Protein AF-A0A1Y3NM97-F1 (afdb_monomer)

Solvent-accessible surface area (backbone atoms only — not comparable to full-atom values): 14270 Å² total; per-residue (Å²): 134,86,90,83,88,82,89,87,89,85,86,89,89,84,78,80,69,63,64,59,53,50,54,53,50,54,50,50,53,52,50,48,55,52,48,52,56,52,49,51,51,47,51,55,51,49,50,51,51,54,50,54,50,52,49,52,47,52,54,47,50,53,52,49,52,50,51,51,53,52,54,67,39,67,72,71,81,43,71,70,52,42,52,50,35,54,50,66,70,28,69,65,51,50,52,50,53,46,51,53,49,51,54,49,44,51,52,52,54,48,53,67,39,64,78,52,28,76,76,43,46,68,63,56,50,52,52,53,51,51,52,51,53,53,51,48,52,53,49,50,52,47,40,68,46,45,47,79,61,36,69,73,37,67,63,52,44,52,51,51,50,54,48,50,53,49,50,52,58,66,52,49,59,60,60,53,62,77,71,58,68,79,85,71,48,56,68,52,50,56,53,49,56,54,50,47,55,58,56,57,56,54,60,56,58,53,54,38,72,72,35,67,69,46,43,49,53,52,52,53,53,60,66,46,45,65,62,52,49,52,52,54,50,52,53,53,49,52,53,53,53,50,51,53,51,52,54,64,73,74,108

Radius of gyration: 34.03 Å; Cα contacts (8 Å, |Δi|>4): 94; chains: 1; bounding box: 46×128×91 Å

Secondary structure (DSSP, 8-state):
-------------SSSSHHHHHHHHHHHHHHHHHHHHHHHHHHHHHHHHHHHHHHHHHHHHHHHHHHHHHHHHHSSS-HHHHHHHHHHT-HHHHHHHHHHHHHHHHHHHHHHSHHHHHHHHHHHHHHHHHHHHHHHHHHHHHHHHHGGGGGG-HHHHHHHHHHHHHHHHHHHHHHHHTT--TTTHHHHHHHHHHHHHHHHHGGGGHHHHH-HHHHHHHHHHHHHHHHHHHHHHHHHHHHHHHHHHHHHHH-

Foldseek 3Di:
DDDDDDDDDDDDDDPDPPVVVVVVVVVVVVVVVVVVVVVVVVVVVVVLVVLLVVLVVVVVVLVVLLVVLLVVVVVPPDPVLNVLSCCLPDLVNLVVLLVLLVVLVVLLVLCVPPVSCVVCVPVSVVSLVVSLVVLVVSLVSLCSNCPPVLVVDPLSVLSVVLSVLLVCLVCVLVVLVVPDDPDPSVVVSVVSVVVSSVSSVVSNVNSCSSDSVSVSVVSVVVVCVVVVVVVVVVVVVVVVVVVVVVVVVVD

Nearest PDB structures (foldseek):
  6mwb-assembly1_B  TM=8.587E-01  e=6.117E-07  Aliarcobacter butzleri RM4018
  6p6x-assembly1_A  TM=8.847E-01  e=1.698E-06  Aliarcobacter butzleri RM4018
  6mwd-assembly1_B  TM=8.758E-01  e=1.614E-06  Aliarcobacter butzleri RM4018
  5vb2-assembly1_D  TM=8.424E-01  e=1.614E-06  Aliarcobacter butzleri
  6mwg-assembly1_B  TM=7.841E-01  e=1.698E-06  Aliarcobacter butzleri RM4018

pLDDT: mean 77.91, std 13.35, range [34.59, 95.81]

Sequence (251 aa):
MTSTHSPSIYSSSASSNYSDVISSADLSTAAHSRADSMSETRSYVSSFASMASSINSGNSATDLIAAKVANELDDGKSFFRQQIFRIVTSRVFNNIMLGIILINTVTMALQAVKSFNSKYCWYLAIIDQIFLVIYIWECLLKLYAWRLYYFKSGWNVFDFFIVLISIITWFLPEILTASANFDAKFLRVLRVMRAFRAIRSIRVLRAINFLRSLQVVVSVLIRSIPAMANILLSENMMKNILDLYLRHCLD

Structure (mmCIF, N/CA/C/O backbone):
data_AF-A0A1Y3NM97-F1
#
_entry.id   AF-A0A1Y3NM97-F1
#
loop_
_atom_site.group_PDB
_atom_site.id
_atom_site.type_symbol
_atom_site.label_atom_id
_atom_site.label_alt_id
_atom_site.label_comp_id
_atom_site.label_asym_id
_atom_site.label_entity_id
_atom_site.label_seq_id
_atom_site.pdbx_PDB_ins_code
_atom_site.Cartn_x
_atom_site.Cartn_y
_atom_site.Cartn_z
_atom_site.occupancy
_atom_site.B_iso_or_equiv
_atom_site.auth_seq_id
_atom_site.auth_comp_id
_atom_site.auth_asym_id
_atom_site.auth_atom_id
_atom_site.pdbx_PDB_model_num
ATOM 1 N N . MET A 1 1 ? -6.864 92.592 -58.395 1.00 40.06 1 MET A N 1
ATOM 2 C CA . MET A 1 1 ? -8.154 92.031 -57.940 1.00 40.06 1 MET A CA 1
ATOM 3 C C . MET A 1 1 ? -8.558 90.931 -58.913 1.00 40.06 1 MET A C 1
ATOM 5 O O . MET A 1 1 ? -8.403 91.153 -60.104 1.00 40.06 1 MET A O 1
ATOM 9 N N . THR A 1 2 ? -9.005 89.786 -58.368 1.00 37.56 2 THR A N 1
ATOM 10 C CA . THR A 1 2 ? -9.833 88.712 -58.985 1.00 37.56 2 THR A CA 1
ATOM 11 C C . THR A 1 2 ? -9.250 87.976 -60.207 1.00 37.56 2 THR A C 1
ATOM 13 O O . THR A 1 2 ? -9.210 88.514 -61.302 1.00 37.56 2 THR A O 1
ATOM 16 N N . SER A 1 3 ? -8.608 86.815 -60.019 1.00 39.09 3 SER A N 1
ATOM 17 C CA . SER A 1 3 ? -9.181 85.446 -59.961 1.00 39.09 3 SER A CA 1
ATOM 18 C C . SER A 1 3 ? -9.567 84.869 -61.331 1.00 39.09 3 SER A C 1
ATOM 20 O O . SER A 1 3 ? -10.616 85.204 -61.875 1.00 39.09 3 SER A O 1
ATOM 22 N N . THR A 1 4 ? -8.771 83.920 -61.829 1.00 38.78 4 THR A N 1
ATOM 23 C CA . THR A 1 4 ? -9.180 82.967 -62.868 1.00 38.78 4 THR A CA 1
ATOM 24 C C . THR A 1 4 ? -8.831 81.540 -62.446 1.00 38.78 4 THR A C 1
ATOM 26 O O . THR A 1 4 ? -7.802 81.267 -61.832 1.00 38.78 4 THR A O 1
ATOM 29 N N . HIS A 1 5 ? -9.790 80.664 -62.723 1.00 35.09 5 HIS A N 1
ATOM 30 C CA . HIS A 1 5 ? -9.914 79.264 -62.344 1.00 35.09 5 HIS A CA 1
ATOM 31 C C . HIS A 1 5 ? -8.797 78.339 -62.858 1.00 35.09 5 HIS A C 1
ATOM 33 O O . HIS A 1 5 ? -8.333 78.455 -63.988 1.00 35.09 5 HIS A O 1
ATOM 39 N N . SER A 1 6 ? -8.527 77.285 -62.085 1.00 34.59 6 SER A N 1
ATOM 40 C CA . SER A 1 6 ? -8.300 75.926 -62.598 1.00 34.59 6 SER A CA 1
ATOM 41 C C . SER A 1 6 ? -9.037 74.937 -61.678 1.00 34.59 6 SER A C 1
ATOM 43 O O . SER A 1 6 ? -8.956 75.106 -60.461 1.00 34.59 6 SER A O 1
ATOM 45 N N . PRO A 1 7 ? -9.805 73.960 -62.199 1.00 43.12 7 PRO A N 1
ATOM 46 C CA . PRO A 1 7 ? -10.541 73.004 -61.380 1.00 43.12 7 PRO A CA 1
ATOM 47 C C . PRO A 1 7 ? -9.739 71.709 -61.188 1.00 43.12 7 PRO A C 1
ATOM 49 O O . PRO A 1 7 ? -9.248 71.124 -62.150 1.00 43.12 7 PRO A O 1
ATOM 52 N N . SER A 1 8 ? -9.679 71.205 -59.959 1.00 40.19 8 SER A N 1
ATOM 53 C CA . SER A 1 8 ? -9.339 69.806 -59.691 1.00 40.19 8 SER A CA 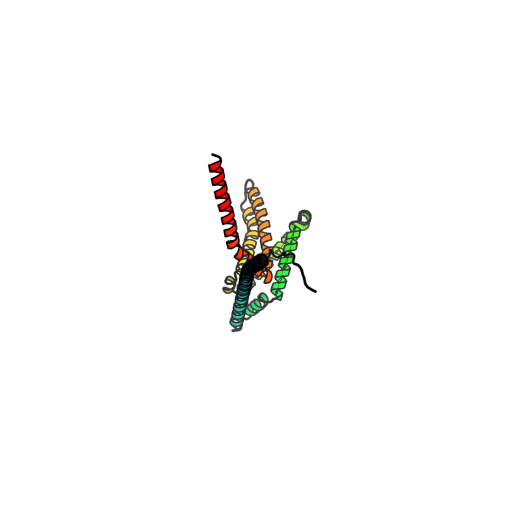1
ATOM 54 C C . SER A 1 8 ? -10.070 69.313 -58.444 1.00 40.19 8 SER A C 1
ATOM 56 O O . SER A 1 8 ? -9.536 69.338 -57.342 1.00 40.19 8 SER A O 1
ATOM 58 N N . ILE A 1 9 ? -11.311 68.844 -58.608 1.00 38.66 9 ILE A N 1
ATOM 59 C CA . ILE A 1 9 ? -11.944 67.966 -57.612 1.00 38.66 9 ILE A CA 1
ATOM 60 C C . ILE A 1 9 ? -12.689 66.831 -58.323 1.00 38.66 9 ILE A C 1
ATOM 62 O O . ILE A 1 9 ? -13.840 66.963 -58.717 1.00 38.66 9 ILE A O 1
ATOM 66 N N . TYR A 1 10 ? -11.987 65.712 -58.455 1.00 41.56 10 TYR A N 1
ATOM 67 C CA . TYR A 1 10 ? -12.436 64.321 -58.317 1.00 41.56 10 TYR A CA 1
ATOM 68 C C . TYR A 1 10 ? -11.162 63.635 -57.785 1.00 41.56 10 TYR A C 1
ATOM 70 O O . TYR A 1 10 ? -10.090 63.877 -58.323 1.00 41.56 10 TYR A O 1
ATOM 78 N N . SER A 1 11 ? -11.102 62.877 -56.698 1.00 46.47 11 SER A N 1
ATOM 79 C CA . SER A 1 11 ? -12.046 61.955 -56.075 1.00 46.47 11 SER A CA 1
ATOM 80 C C . SER A 1 11 ? -11.415 61.456 -54.766 1.00 46.47 11 SER A C 1
ATOM 82 O O . SER A 1 11 ? -10.212 61.198 -54.767 1.00 46.47 11 SER A O 1
ATOM 84 N N . SER A 1 12 ? -12.193 61.230 -53.704 1.00 42.34 12 SER A N 1
ATOM 85 C CA . SER A 1 12 ? -12.060 60.056 -52.810 1.00 42.34 12 SER A CA 1
ATOM 86 C C . SER A 1 12 ? -12.830 60.266 -51.512 1.00 42.34 12 SER A C 1
ATOM 88 O O . SER A 1 12 ? -12.341 60.871 -50.564 1.00 42.34 12 SER A O 1
ATOM 90 N N . SER A 1 13 ? -14.019 59.685 -51.444 1.00 47.78 13 SER A N 1
ATOM 91 C CA . SER A 1 13 ? -14.718 59.420 -50.189 1.00 47.78 13 SER A CA 1
ATOM 92 C C . SER A 1 13 ? -15.365 58.043 -50.302 1.00 47.78 13 SER A C 1
ATOM 94 O O . SER A 1 13 ? -16.550 57.938 -50.602 1.00 47.78 13 SER A O 1
ATOM 96 N N . ALA A 1 14 ? -14.566 56.981 -50.161 1.00 50.00 14 ALA A N 1
ATOM 97 C CA . ALA A 1 14 ? -15.093 55.613 -50.066 1.00 50.00 14 ALA A CA 1
ATOM 98 C C . ALA A 1 14 ? -14.163 54.593 -49.371 1.00 50.00 14 ALA A C 1
ATOM 100 O O . ALA A 1 14 ? -14.530 53.427 -49.280 1.00 50.00 14 ALA A O 1
ATOM 101 N N . SER A 1 15 ? -12.983 54.979 -48.866 1.00 46.22 15 SER A N 1
ATOM 102 C CA . SER A 1 15 ? -11.943 53.990 -48.512 1.00 46.22 15 SER A CA 1
ATOM 103 C C . SER A 1 15 ? -11.678 53.785 -47.015 1.00 46.22 15 SER A C 1
ATOM 105 O O . SER A 1 15 ? -10.907 52.892 -46.685 1.00 46.22 15 SER A O 1
ATOM 107 N N . SER A 1 16 ? -12.266 54.565 -46.095 1.00 49.19 16 SER A N 1
ATOM 108 C CA . SER A 1 16 ? -11.861 54.523 -44.671 1.00 49.19 16 SER A CA 1
ATOM 109 C C . SER A 1 16 ? -12.735 53.670 -43.744 1.00 49.19 16 SER A C 1
ATOM 111 O O . SER A 1 16 ? -12.385 53.524 -42.585 1.00 49.19 16 SER A O 1
ATOM 113 N N . ASN A 1 17 ? -13.859 53.110 -44.204 1.00 51.78 17 ASN A N 1
ATOM 114 C CA . ASN A 1 17 ? -14.783 52.371 -43.322 1.00 51.78 17 ASN A CA 1
ATOM 115 C C . ASN A 1 17 ? -14.652 50.841 -43.398 1.00 51.78 17 ASN A C 1
ATOM 117 O O . ASN A 1 17 ? -15.234 50.145 -42.576 1.00 51.78 17 ASN A O 1
ATOM 121 N N . TYR A 1 18 ? -13.919 50.291 -44.368 1.00 47.06 18 TYR A N 1
ATOM 122 C CA . TYR A 1 18 ? -13.894 48.838 -44.592 1.00 47.06 18 TYR A CA 1
ATOM 123 C C . TYR A 1 18 ? -12.772 48.125 -43.817 1.00 47.06 18 TYR A C 1
ATOM 125 O O . TYR A 1 18 ? -12.969 47.023 -43.314 1.00 47.06 18 TYR A O 1
ATOM 133 N N . SER A 1 19 ? -11.611 48.767 -43.651 1.00 53.06 19 SER A N 1
ATOM 134 C CA . SER A 1 19 ? -10.465 48.213 -42.912 1.00 53.06 19 SER A CA 1
ATOM 135 C C . SER A 1 19 ? -10.697 48.133 -41.398 1.00 53.06 19 SER A C 1
ATOM 137 O O . SER A 1 19 ? -10.268 47.171 -40.762 1.00 53.06 19 SER A O 1
ATOM 139 N N . ASP A 1 20 ? -11.423 49.095 -40.825 1.00 55.53 20 ASP A N 1
ATOM 140 C CA . ASP A 1 20 ? -11.677 49.155 -39.377 1.00 55.53 20 ASP A CA 1
ATOM 141 C C . ASP A 1 20 ? -12.773 48.168 -38.933 1.00 55.53 20 ASP A C 1
ATOM 143 O O . ASP A 1 20 ? -12.731 47.623 -37.825 1.00 55.53 20 ASP A O 1
ATOM 147 N N . VAL A 1 21 ? -13.727 47.863 -39.820 1.00 55.41 21 VAL A N 1
ATOM 148 C CA . VAL A 1 21 ? -14.779 46.861 -39.579 1.00 55.41 21 VAL A CA 1
ATOM 149 C C . VAL A 1 21 ? -14.214 45.436 -39.622 1.00 55.41 21 VAL A C 1
ATOM 151 O O . VAL A 1 21 ? -14.602 44.605 -38.806 1.00 55.41 21 VAL A O 1
ATOM 154 N N . ILE A 1 22 ? -13.250 45.154 -40.505 1.00 53.69 22 ILE A N 1
ATOM 155 C CA . ILE A 1 22 ? -12.586 43.840 -40.570 1.00 53.69 22 ILE A CA 1
ATOM 156 C C . ILE A 1 22 ? -11.690 43.620 -39.341 1.00 53.69 22 ILE A C 1
ATOM 158 O O . ILE A 1 22 ? -11.784 42.583 -38.695 1.00 53.69 22 ILE A O 1
ATOM 162 N N . SER A 1 23 ? -10.908 44.628 -38.939 1.00 59.53 23 SER A N 1
ATOM 163 C CA . SER A 1 23 ? -10.039 44.549 -37.752 1.00 59.53 23 SER A CA 1
ATOM 164 C C . SER A 1 23 ? -10.824 44.327 -36.449 1.00 59.53 23 SER A C 1
ATOM 166 O O . SER A 1 23 ? -10.422 43.539 -35.593 1.00 59.53 23 SER A O 1
ATOM 168 N N . SER A 1 24 ? -11.984 44.975 -36.301 1.00 58.72 24 SER A N 1
ATOM 169 C CA . SER A 1 24 ? -12.855 44.796 -35.130 1.00 58.72 24 SER A CA 1
ATOM 170 C C . SER A 1 24 ? -13.621 43.467 -35.140 1.00 58.72 24 SER A C 1
ATOM 172 O O . SER A 1 24 ? -13.800 42.874 -34.074 1.00 58.72 24 SER A O 1
ATOM 174 N N . ALA A 1 25 ? -14.019 42.960 -36.312 1.00 61.56 25 ALA A N 1
ATOM 175 C CA . ALA A 1 25 ? -14.621 41.634 -36.454 1.00 61.56 25 ALA A CA 1
ATOM 176 C C . ALA A 1 25 ? -13.613 40.516 -36.139 1.00 61.56 25 ALA A C 1
ATOM 178 O O . ALA A 1 25 ? -13.907 39.659 -35.308 1.00 61.56 25 ALA A O 1
ATOM 179 N N . ASP A 1 26 ? -12.401 40.580 -36.696 1.00 65.75 26 ASP A N 1
ATOM 180 C CA . ASP A 1 26 ? -11.339 39.597 -36.452 1.00 65.75 26 ASP A CA 1
ATOM 181 C C . ASP A 1 26 ? -10.873 39.607 -34.990 1.00 65.75 26 ASP A C 1
ATOM 183 O O . ASP A 1 26 ? -10.661 38.550 -34.390 1.00 65.75 26 ASP A O 1
ATOM 187 N N . LEU A 1 27 ? -10.781 40.789 -34.369 1.00 67.75 27 LEU A N 1
ATOM 188 C CA . LEU A 1 27 ? -10.459 40.918 -32.948 1.00 67.75 27 LEU A CA 1
ATOM 189 C C . LEU A 1 27 ? -11.570 40.346 -32.054 1.00 67.75 27 LEU A C 1
ATOM 191 O O . LEU A 1 27 ? -11.271 39.714 -31.041 1.00 67.75 27 LEU A O 1
ATOM 195 N N . SER A 1 28 ? -12.840 40.526 -32.429 1.00 66.38 28 SER A N 1
ATOM 196 C CA . SER A 1 28 ? -13.991 39.982 -31.698 1.00 66.38 28 SER A CA 1
ATOM 197 C C . SER A 1 28 ? -14.088 38.459 -31.839 1.00 66.38 28 SER A C 1
ATOM 199 O O . SER A 1 28 ? -14.302 37.762 -30.846 1.00 66.38 28 SER A O 1
ATOM 201 N N . THR A 1 29 ? -13.829 37.911 -33.030 1.00 71.50 29 THR A N 1
ATOM 202 C CA . THR A 1 29 ? -13.764 36.462 -33.279 1.00 71.50 29 THR A CA 1
ATOM 203 C C . THR A 1 29 ? -12.569 35.816 -32.572 1.00 71.50 29 THR A C 1
ATOM 205 O O . THR A 1 29 ? -12.721 34.766 -31.944 1.00 71.50 29 THR A O 1
ATOM 208 N N . ALA A 1 30 ? -11.398 36.461 -32.580 1.00 68.38 30 ALA A N 1
ATOM 209 C CA . ALA A 1 30 ? -10.235 36.014 -31.816 1.00 68.38 30 ALA A CA 1
ATOM 210 C C . ALA A 1 30 ? -10.483 36.085 -30.299 1.00 68.38 30 ALA A C 1
ATOM 212 O O . ALA A 1 30 ? -10.076 35.185 -29.561 1.00 68.38 30 ALA A O 1
ATOM 213 N N . ALA A 1 31 ? -11.190 37.115 -29.823 1.00 69.00 31 ALA A N 1
ATOM 214 C CA . ALA A 1 31 ? -11.594 37.232 -28.426 1.00 69.00 31 ALA A CA 1
ATOM 215 C C . ALA A 1 31 ? -12.618 36.158 -28.024 1.00 69.00 31 ALA A C 1
ATOM 217 O O . ALA A 1 31 ? -12.483 35.593 -26.939 1.00 69.00 31 ALA A O 1
ATOM 218 N N . HIS A 1 32 ? -13.583 35.824 -28.891 1.00 71.12 32 HIS A N 1
ATOM 219 C CA . HIS A 1 32 ? -14.548 34.739 -28.666 1.00 71.12 32 HIS A CA 1
ATOM 220 C C . HIS A 1 32 ? -13.861 33.369 -28.621 1.00 71.12 32 HIS A C 1
ATOM 222 O O . HIS A 1 32 ? -14.011 32.644 -27.645 1.00 71.12 32 HIS A O 1
ATOM 228 N N . SER A 1 33 ? -13.001 33.054 -29.594 1.00 72.19 33 SER A N 1
ATOM 229 C CA . SER A 1 33 ? -12.242 31.792 -29.615 1.00 72.19 33 SER A CA 1
ATOM 230 C C . SER A 1 33 ? -11.300 31.649 -28.404 1.00 72.19 33 SER A C 1
ATOM 232 O O . SER A 1 33 ? -11.151 30.573 -27.811 1.00 72.19 33 SER A O 1
ATOM 234 N N . ARG A 1 34 ? -10.698 32.760 -27.956 1.00 72.31 34 ARG A N 1
ATOM 235 C CA . ARG A 1 34 ? -9.900 32.804 -26.724 1.00 72.31 34 ARG A CA 1
ATOM 236 C C . ARG A 1 34 ? -10.762 32.661 -25.465 1.00 72.31 34 ARG A C 1
ATOM 238 O O . ARG A 1 34 ? -10.305 32.071 -24.491 1.00 72.31 34 ARG A O 1
ATOM 245 N N . ALA A 1 35 ? -11.988 33.180 -25.458 1.00 72.12 35 ALA A N 1
ATOM 246 C CA . ALA A 1 35 ? -12.923 33.002 -24.350 1.00 72.12 35 ALA A CA 1
ATOM 247 C C . ALA A 1 35 ? -13.426 31.551 -24.258 1.00 72.12 35 ALA A C 1
ATOM 249 O O . ALA A 1 35 ? -13.448 31.000 -23.156 1.00 72.12 35 ALA A O 1
ATOM 250 N N . ASP A 1 36 ? -13.725 30.915 -25.392 1.00 74.38 36 ASP A N 1
ATOM 251 C CA . ASP A 1 36 ? -14.191 29.526 -25.468 1.00 74.38 36 ASP A CA 1
ATOM 252 C C . ASP A 1 36 ? -13.113 28.544 -24.995 1.00 74.38 36 ASP A C 1
ATOM 254 O O . ASP A 1 36 ? -13.359 27.753 -24.083 1.00 74.38 36 ASP A O 1
ATOM 258 N N . SER A 1 37 ? -11.879 28.667 -25.494 1.00 74.19 37 SER A N 1
ATOM 259 C CA . SER A 1 37 ? -10.740 27.853 -25.026 1.00 74.19 37 SER A CA 1
ATOM 260 C C . SER A 1 37 ? -10.432 28.059 -23.535 1.00 74.19 37 SER A C 1
ATOM 262 O O . SER A 1 37 ? -10.084 27.120 -22.809 1.00 74.19 37 SER A O 1
ATOM 264 N N . MET A 1 38 ? -10.610 29.283 -23.030 1.00 73.75 38 MET A N 1
ATOM 265 C CA . MET A 1 38 ? -10.442 29.590 -21.610 1.00 73.75 38 MET A CA 1
ATOM 266 C C . MET A 1 38 ? -11.610 29.065 -20.757 1.00 73.75 38 MET A C 1
ATOM 268 O O . MET A 1 38 ? -11.405 28.733 -19.587 1.00 73.75 38 MET A O 1
ATOM 272 N N . SER A 1 39 ? -12.811 28.924 -21.329 1.00 78.06 39 SER A N 1
ATOM 273 C CA . SER A 1 39 ? -13.968 28.286 -20.689 1.00 78.06 39 SER A CA 1
ATOM 274 C C . SER A 1 39 ? -13.803 26.764 -20.583 1.00 78.06 39 SER A C 1
ATOM 276 O O . SER A 1 39 ? -14.020 26.205 -19.506 1.00 78.06 39 SER A O 1
ATOM 278 N N . GLU A 1 40 ? -13.294 26.107 -21.632 1.00 77.44 40 GLU A N 1
ATOM 279 C CA . GLU A 1 40 ? -12.933 24.686 -21.606 1.00 77.44 40 GLU A CA 1
ATOM 280 C C . GLU A 1 40 ? -11.832 24.424 -20.582 1.00 77.44 40 GLU A C 1
ATOM 282 O O . GLU A 1 40 ? -11.977 23.562 -19.715 1.00 77.44 40 GLU A O 1
ATOM 287 N N . THR A 1 41 ? -10.764 25.227 -20.603 1.00 75.12 41 THR A N 1
ATOM 288 C CA . THR A 1 41 ? -9.671 25.114 -19.626 1.00 75.12 41 THR A CA 1
ATOM 289 C C . THR A 1 41 ? -10.196 25.257 -18.193 1.00 75.12 41 THR A C 1
ATOM 291 O O . THR A 1 41 ? -9.825 24.481 -17.312 1.00 75.12 41 THR A O 1
ATOM 294 N N . ARG A 1 42 ? -11.122 26.195 -17.943 1.00 79.81 42 ARG A N 1
ATOM 295 C CA . ARG A 1 42 ? -11.786 26.348 -16.637 1.00 79.81 42 ARG A CA 1
ATOM 296 C C . ARG A 1 42 ? -12.645 25.143 -16.261 1.00 79.81 42 ARG A C 1
ATOM 298 O O . ARG A 1 42 ? -12.643 24.775 -15.089 1.00 79.81 42 ARG A O 1
ATOM 305 N N . SER A 1 43 ? -13.334 24.526 -17.217 1.00 79.31 43 SER A N 1
ATOM 306 C CA . SER A 1 43 ? -14.131 23.308 -17.011 1.00 79.31 43 SER A CA 1
ATOM 307 C C . SER A 1 43 ? -13.262 22.102 -16.633 1.00 79.31 43 SER A C 1
ATOM 309 O O . SER A 1 43 ? -13.572 21.375 -15.685 1.00 79.31 43 SER A O 1
ATOM 311 N N . TYR A 1 44 ? -12.113 21.923 -17.293 1.00 73.12 44 TYR A N 1
ATOM 312 C CA . TYR A 1 44 ? -11.148 20.881 -16.931 1.00 73.12 44 TYR A CA 1
ATOM 313 C C . TYR A 1 44 ? -10.542 21.121 -15.544 1.00 73.12 44 TYR A C 1
ATOM 315 O O . TYR A 1 44 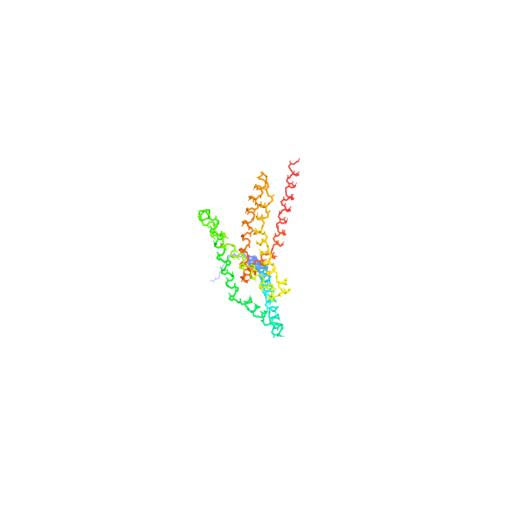? -10.476 20.199 -14.728 1.00 73.12 44 TYR A O 1
ATOM 323 N N . VAL A 1 45 ? -10.142 22.361 -15.244 1.00 78.38 45 VAL A N 1
ATOM 324 C CA . VAL A 1 45 ? -9.568 22.729 -13.940 1.00 78.38 45 VAL A CA 1
ATOM 325 C C . VAL A 1 45 ? -10.594 22.580 -12.813 1.00 78.38 45 VAL A C 1
ATOM 327 O O . VAL A 1 45 ? -10.250 22.061 -11.751 1.00 78.38 45 VAL A O 1
ATOM 330 N N . SER A 1 46 ? -11.854 22.974 -13.020 1.00 82.31 46 SER A N 1
ATOM 331 C CA . SER A 1 46 ? -12.914 22.820 -12.014 1.00 82.31 46 SER A CA 1
ATOM 332 C C . SER A 1 46 ? -13.297 21.354 -11.806 1.00 82.31 46 SER A C 1
ATOM 334 O O . SER A 1 46 ? -13.457 20.923 -10.663 1.00 82.31 46 SER A O 1
ATOM 336 N N . SER A 1 47 ? -13.340 20.558 -12.879 1.00 80.56 47 SER A N 1
ATOM 337 C CA . SER A 1 47 ? -13.528 19.107 -12.803 1.00 80.56 47 SER A CA 1
ATOM 338 C C . SER A 1 47 ? -12.402 18.460 -12.002 1.00 80.56 47 SER A C 1
ATOM 340 O O . SER A 1 47 ? -12.669 17.732 -11.047 1.00 80.56 47 SER A O 1
ATOM 342 N N . PHE A 1 48 ? -11.146 18.804 -12.288 1.00 73.81 48 PHE A N 1
ATOM 343 C CA . PHE A 1 48 ? -9.996 18.313 -11.530 1.00 73.81 48 PHE A CA 1
ATOM 344 C C . PHE A 1 48 ? -10.047 18.733 -10.053 1.00 73.81 48 PHE A C 1
ATOM 346 O O . PHE A 1 48 ? -9.838 17.904 -9.166 1.00 73.81 48 PHE A O 1
ATOM 353 N N . ALA A 1 49 ? -10.382 19.993 -9.766 1.00 77.81 49 ALA A N 1
ATOM 354 C CA . ALA A 1 49 ? -10.534 20.488 -8.400 1.00 77.81 49 ALA A CA 1
ATOM 355 C C . ALA A 1 49 ? -11.654 19.752 -7.641 1.00 77.81 49 ALA A C 1
ATOM 357 O O . ALA A 1 49 ? -11.467 19.372 -6.484 1.00 77.81 49 ALA A O 1
ATOM 358 N N . SER A 1 50 ? -12.785 19.481 -8.301 1.00 80.06 50 SER A N 1
ATOM 359 C CA . SER A 1 50 ? -13.899 18.707 -7.737 1.00 80.06 50 SER A CA 1
ATOM 360 C C . SER A 1 50 ? -13.535 17.234 -7.492 1.00 80.06 50 SER A C 1
ATOM 362 O O . SER A 1 50 ? -13.985 16.620 -6.522 1.00 80.06 50 SER A O 1
ATOM 364 N N . MET A 1 51 ? -12.663 16.659 -8.325 1.00 72.25 51 MET A N 1
ATOM 365 C CA . MET A 1 51 ? -12.140 15.306 -8.136 1.00 72.25 51 MET A CA 1
ATOM 366 C C . MET A 1 51 ? -11.175 15.250 -6.953 1.00 72.25 51 MET A C 1
ATOM 368 O O . MET A 1 51 ? -11.301 14.371 -6.097 1.00 72.25 51 MET A O 1
ATOM 372 N N . ALA A 1 52 ? -10.241 16.200 -6.874 1.00 73.06 52 ALA A N 1
ATOM 373 C CA . ALA A 1 52 ? -9.303 16.310 -5.763 1.00 73.06 52 ALA A CA 1
ATOM 374 C C . ALA A 1 52 ? -10.044 16.494 -4.429 1.00 73.06 52 ALA A C 1
ATOM 376 O O . ALA A 1 52 ? -9.714 15.834 -3.440 1.00 73.06 52 ALA A O 1
ATOM 377 N N . SER A 1 53 ? -11.098 17.318 -4.409 1.00 76.19 53 SER A N 1
ATOM 378 C CA . SER A 1 53 ? -11.929 17.514 -3.220 1.00 76.19 53 SER A CA 1
ATOM 379 C C . SER A 1 53 ? -12.759 16.274 -2.868 1.00 76.19 53 SER A C 1
ATOM 381 O O . SER A 1 53 ? -12.819 15.912 -1.695 1.00 76.19 53 SER A O 1
ATOM 383 N N . SER A 1 54 ? -13.314 15.557 -3.852 1.00 75.19 54 SER A N 1
ATOM 384 C CA . SER A 1 54 ? -14.059 14.305 -3.632 1.00 75.19 54 SER A CA 1
ATOM 385 C C . SER A 1 54 ? -13.181 13.197 -3.042 1.00 75.19 54 SER A C 1
ATOM 387 O O . SER A 1 54 ? -13.613 12.454 -2.161 1.00 75.19 54 SER A O 1
ATOM 389 N N . ILE A 1 55 ? -11.922 13.094 -3.479 1.00 70.38 55 ILE A N 1
ATOM 390 C CA . ILE A 1 55 ? -10.970 12.125 -2.917 1.00 70.38 55 ILE A CA 1
ATOM 391 C C . ILE A 1 55 ? -10.561 12.534 -1.500 1.00 70.38 55 ILE A C 1
ATOM 393 O O . ILE A 1 55 ? -10.507 11.690 -0.602 1.00 70.38 55 ILE A O 1
ATOM 397 N N . ASN A 1 56 ? -10.321 13.827 -1.271 1.00 73.94 56 ASN A N 1
ATOM 398 C CA . ASN A 1 56 ? -10.025 14.327 0.067 1.00 73.94 56 ASN A CA 1
ATOM 399 C C . ASN A 1 56 ? -11.213 14.117 1.025 1.00 73.94 56 ASN A C 1
ATOM 401 O O . ASN A 1 56 ? -11.011 13.762 2.184 1.00 73.94 56 ASN A O 1
ATOM 405 N N . SER A 1 57 ? -12.447 14.238 0.526 1.00 72.25 57 SER A N 1
ATOM 406 C CA . SER A 1 57 ? -13.675 13.906 1.255 1.00 72.25 57 SER A CA 1
ATOM 407 C C . SER A 1 57 ? -13.764 12.411 1.583 1.00 72.25 57 SER A C 1
ATOM 409 O O . SER A 1 57 ? -14.079 12.060 2.715 1.00 72.25 57 SER A O 1
ATOM 411 N N . GLY A 1 58 ? -13.387 11.517 0.660 1.00 68.81 58 GLY A N 1
ATOM 412 C CA . GLY A 1 58 ? -13.309 10.074 0.926 1.00 68.81 58 GLY A CA 1
ATOM 413 C C . GLY A 1 58 ? -12.305 9.711 2.027 1.00 68.81 58 GLY A C 1
ATOM 414 O O . GLY A 1 58 ? -12.619 8.933 2.927 1.00 68.81 58 GLY A O 1
ATOM 415 N N . ASN A 1 59 ? -11.124 10.334 2.017 1.00 71.44 59 ASN A N 1
ATOM 416 C CA . ASN A 1 59 ? -10.134 10.169 3.085 1.00 71.44 59 ASN A CA 1
ATOM 417 C C . ASN A 1 59 ? -10.621 10.779 4.416 1.00 71.44 59 ASN A C 1
ATOM 419 O O . ASN A 1 59 ? -10.409 10.207 5.485 1.00 71.44 59 ASN A O 1
ATOM 423 N N . SER A 1 60 ? -11.343 11.899 4.365 1.00 72.31 60 SER A N 1
ATOM 424 C CA . SER A 1 60 ? -11.984 12.496 5.540 1.00 72.31 60 SER A CA 1
ATOM 425 C C . SER A 1 60 ? -13.105 11.612 6.103 1.00 72.31 60 SER A C 1
ATOM 427 O O . SER A 1 60 ? -13.229 11.486 7.317 1.00 72.31 60 SER A O 1
ATOM 429 N N . ALA A 1 61 ? -13.866 10.915 5.257 1.00 77.81 61 ALA A N 1
ATOM 430 C CA . ALA A 1 61 ? -14.859 9.940 5.696 1.00 77.81 61 ALA A CA 1
ATOM 431 C C . ALA A 1 61 ? -14.208 8.749 6.415 1.00 77.81 61 ALA A C 1
ATOM 433 O O . ALA A 1 61 ? -14.740 8.280 7.421 1.00 77.81 61 ALA A O 1
ATOM 434 N N . THR A 1 62 ? -13.034 8.287 5.965 1.00 76.00 62 THR A N 1
ATOM 435 C CA . THR A 1 62 ? -12.278 7.267 6.709 1.00 76.00 62 THR A CA 1
ATOM 436 C C . THR A 1 62 ? -11.766 7.784 8.053 1.00 76.00 62 THR A C 1
ATOM 438 O O . THR A 1 62 ? -11.821 7.042 9.032 1.00 76.00 62 THR A O 1
ATOM 441 N N . ASP A 1 63 ? -11.362 9.056 8.135 1.00 79.81 63 ASP A N 1
ATOM 442 C CA . ASP A 1 63 ? -10.972 9.699 9.398 1.00 79.81 63 ASP A CA 1
ATOM 443 C C . ASP A 1 63 ? -12.179 9.846 10.348 1.00 79.81 63 ASP A C 1
ATOM 445 O O . ASP A 1 63 ? -12.061 9.623 11.551 1.00 79.81 63 ASP A O 1
ATOM 449 N N . LEU A 1 64 ? -13.367 10.150 9.813 1.00 82.19 64 LEU A N 1
ATOM 450 C CA . LEU A 1 64 ? -14.613 10.257 10.577 1.00 82.19 64 LEU A CA 1
ATOM 451 C C . LEU A 1 64 ? -15.077 8.893 11.104 1.00 82.19 64 LEU A C 1
ATOM 453 O O . LEU A 1 64 ? -15.503 8.785 12.252 1.00 82.19 64 LEU A O 1
ATOM 457 N N . ILE A 1 65 ? -14.970 7.838 10.290 1.00 82.06 65 ILE A N 1
ATOM 458 C CA . ILE A 1 65 ? -15.230 6.461 10.730 1.00 82.06 65 ILE A CA 1
ATOM 459 C C . ILE A 1 65 ? -14.237 6.076 11.829 1.00 82.06 65 ILE A C 1
ATOM 461 O O . ILE A 1 65 ? -14.651 5.498 12.829 1.00 82.06 65 ILE A O 1
ATOM 465 N N . ALA A 1 66 ? -12.957 6.431 11.689 1.00 81.62 66 ALA A N 1
ATOM 466 C CA . ALA A 1 66 ? -11.959 6.194 12.727 1.00 81.62 66 ALA A CA 1
ATOM 467 C C . ALA A 1 66 ? -12.314 6.924 14.032 1.00 81.62 66 ALA A C 1
ATOM 469 O O . ALA A 1 66 ? -12.262 6.316 15.096 1.00 81.62 66 ALA A O 1
ATOM 470 N N . ALA A 1 67 ? -12.739 8.189 13.959 1.00 81.19 67 ALA A N 1
ATOM 471 C CA . ALA A 1 67 ? -13.186 8.955 15.122 1.00 81.19 67 ALA A CA 1
ATOM 472 C C . ALA A 1 67 ? -14.442 8.347 15.769 1.00 81.19 67 ALA A C 1
ATOM 474 O O . ALA A 1 67 ? -14.512 8.216 16.988 1.00 81.19 67 ALA A O 1
ATOM 475 N N . LYS A 1 68 ? -15.407 7.896 14.960 1.00 83.06 68 LYS A N 1
ATOM 476 C CA . LYS A 1 68 ? -16.601 7.197 15.450 1.00 83.06 68 LYS A CA 1
ATOM 477 C C . LYS A 1 68 ? -16.238 5.895 16.164 1.00 83.06 68 LYS A C 1
ATOM 479 O O . LYS A 1 68 ? -16.730 5.647 17.258 1.00 83.06 68 LYS A O 1
ATOM 484 N N . VAL A 1 69 ? -15.347 5.095 15.577 1.00 81.56 69 VAL A N 1
ATOM 485 C CA . VAL A 1 69 ? -14.842 3.858 16.189 1.00 81.56 69 VAL A CA 1
ATOM 486 C C . VAL A 1 69 ? -14.070 4.161 17.475 1.00 81.56 69 VAL A C 1
ATOM 488 O O . VAL A 1 69 ? -14.207 3.417 18.438 1.00 81.56 69 VAL A O 1
ATOM 491 N N . ALA A 1 70 ? -13.297 5.248 17.524 1.00 80.06 70 ALA A N 1
ATOM 492 C CA . ALA A 1 70 ? -12.593 5.673 18.733 1.00 80.06 70 ALA A CA 1
ATOM 493 C C . ALA A 1 70 ? -13.564 5.999 19.878 1.00 80.06 70 ALA A C 1
ATOM 495 O O . ALA A 1 70 ? -13.339 5.549 20.998 1.00 80.06 70 ALA A O 1
ATOM 496 N N . ASN A 1 71 ? -14.654 6.712 19.579 1.00 79.62 71 ASN A N 1
ATOM 497 C CA . ASN A 1 71 ? -15.695 7.041 20.554 1.00 79.62 71 ASN A CA 1
ATOM 498 C C . ASN A 1 71 ? -16.455 5.786 21.018 1.00 79.62 71 ASN A C 1
ATOM 500 O O . ASN A 1 71 ? -16.620 5.583 22.212 1.00 79.62 71 ASN A O 1
ATOM 504 N N . GLU A 1 72 ? -16.828 4.883 20.101 1.00 77.62 72 GLU A N 1
ATOM 505 C CA . GLU A 1 72 ? -17.453 3.590 20.450 1.00 77.62 72 GLU A CA 1
ATOM 506 C C . GLU A 1 72 ? -16.532 2.685 21.296 1.00 77.62 72 GLU A C 1
ATOM 508 O O . GLU A 1 72 ? -17.000 1.787 21.997 1.00 77.62 72 GLU A O 1
ATOM 513 N N . LEU A 1 73 ? -15.212 2.876 21.207 1.00 72.44 73 LEU A N 1
ATOM 514 C CA . LEU A 1 73 ? -14.223 2.158 22.011 1.00 72.44 73 LEU A CA 1
ATOM 515 C C . LEU A 1 73 ? -14.017 2.771 23.403 1.00 72.44 73 LEU A C 1
ATOM 517 O O . LEU A 1 73 ? -13.577 2.044 24.295 1.00 72.44 73 LEU A O 1
ATOM 521 N N . ASP A 1 74 ? -14.322 4.059 23.579 1.00 68.69 74 ASP A N 1
ATOM 522 C CA . ASP A 1 74 ? -14.228 4.782 24.857 1.00 68.69 74 ASP A CA 1
ATOM 523 C C . ASP A 1 74 ? -15.385 4.457 25.813 1.00 68.69 74 ASP A C 1
ATOM 525 O O . ASP A 1 74 ? -15.237 4.581 27.024 1.00 68.69 74 ASP A O 1
ATOM 529 N N . ASP A 1 75 ? -16.469 3.864 25.297 1.00 69.94 75 ASP A N 1
ATOM 530 C CA . ASP A 1 75 ? -17.605 3.308 26.058 1.00 69.94 75 ASP A CA 1
ATOM 531 C C . ASP A 1 75 ? -17.252 2.064 26.923 1.00 69.94 75 ASP A C 1
ATOM 533 O O . ASP A 1 75 ? -18.108 1.254 27.283 1.00 69.94 75 ASP A O 1
ATOM 537 N N . GLY A 1 76 ? -15.976 1.863 27.272 1.00 61.34 76 GLY A N 1
ATOM 538 C CA . GLY A 1 76 ? -15.554 0.967 28.356 1.00 61.34 76 GLY A CA 1
ATOM 539 C C . GLY A 1 76 ? -15.563 -0.540 28.065 1.00 61.34 76 GLY A C 1
ATOM 540 O O . GLY A 1 76 ? -15.312 -1.335 28.968 1.00 61.34 76 GLY A O 1
ATOM 541 N N . LYS A 1 77 ? -15.807 -0.984 26.823 1.00 65.25 77 LYS A N 1
ATOM 542 C CA . LYS A 1 77 ? -15.948 -2.426 26.515 1.00 65.25 77 LYS A CA 1
ATOM 543 C C . LYS A 1 77 ? -14.629 -3.211 26.391 1.00 65.25 77 LYS A C 1
ATOM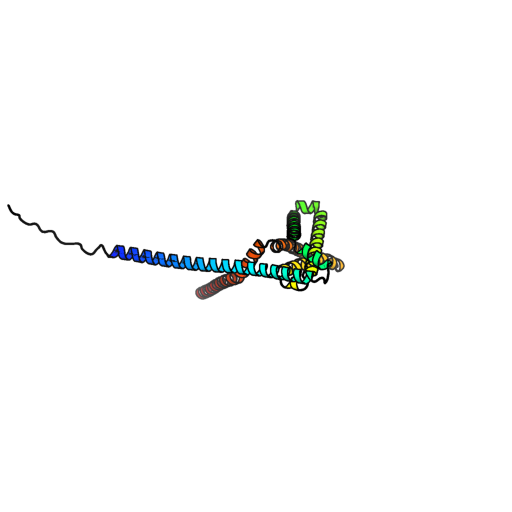 545 O O . LYS A 1 77 ? -14.674 -4.434 26.489 1.00 65.25 77 LYS A O 1
ATOM 550 N N . SER A 1 78 ? -13.464 -2.569 26.193 1.00 66.31 78 SER A N 1
ATOM 551 C CA . SER A 1 78 ? -12.146 -3.254 26.215 1.00 66.31 78 SER A CA 1
ATOM 552 C C . SER A 1 78 ? -10.935 -2.296 26.164 1.00 66.31 78 SER A C 1
ATOM 554 O O . SER A 1 78 ? -10.558 -1.836 25.081 1.00 66.31 78 SER A O 1
ATOM 556 N N . PHE A 1 79 ? -10.250 -2.079 27.295 1.00 74.25 79 PHE A N 1
ATOM 557 C CA . PHE A 1 79 ? -9.056 -1.214 27.395 1.00 74.25 79 PHE A CA 1
ATOM 558 C C . PHE A 1 79 ? -7.937 -1.586 26.407 1.00 74.25 79 PHE A C 1
ATOM 560 O O . PHE A 1 79 ? -7.343 -0.720 25.765 1.00 74.25 79 PHE A O 1
ATOM 567 N N . PHE A 1 80 ? -7.682 -2.887 26.224 1.00 76.12 80 PHE A N 1
ATOM 568 C CA . PHE A 1 80 ? -6.631 -3.379 25.325 1.00 76.12 80 PHE A CA 1
ATOM 569 C C . PHE A 1 80 ? -6.862 -2.977 23.867 1.00 76.12 80 PHE A C 1
ATOM 571 O O . PHE A 1 80 ? -5.937 -2.549 23.178 1.00 76.12 80 PHE A O 1
ATOM 578 N N . ARG A 1 81 ? -8.108 -3.065 23.391 1.00 77.31 81 ARG A N 1
ATOM 579 C CA . ARG A 1 81 ? -8.449 -2.710 22.009 1.00 77.31 81 ARG A CA 1
ATOM 580 C C . ARG A 1 81 ? -8.307 -1.211 21.768 1.00 77.31 81 ARG A C 1
ATOM 582 O O . ARG A 1 81 ? -7.844 -0.815 20.704 1.00 77.31 81 ARG A O 1
ATOM 589 N N . GLN A 1 82 ? -8.655 -0.395 22.758 1.00 79.00 82 GLN A N 1
ATOM 590 C CA . GLN A 1 82 ? -8.547 1.056 22.666 1.00 79.00 82 GLN A CA 1
ATOM 591 C C . GLN A 1 82 ? -7.083 1.519 22.609 1.00 79.00 82 GLN A C 1
ATOM 593 O O . GLN A 1 82 ? -6.736 2.364 21.784 1.00 79.00 82 GLN A O 1
ATOM 598 N N . GLN A 1 83 ? -6.200 0.910 23.409 1.00 81.38 83 GLN A N 1
ATOM 599 C CA . GLN A 1 83 ? -4.761 1.188 23.341 1.00 81.38 83 GLN A CA 1
ATOM 600 C C . GLN A 1 83 ? -4.177 0.808 21.976 1.00 81.38 83 GLN A C 1
ATOM 602 O O . GLN A 1 83 ? -3.488 1.622 21.360 1.00 81.38 83 GLN A O 1
ATOM 607 N N . ILE A 1 84 ? -4.505 -0.383 21.462 1.00 83.94 84 ILE A N 1
ATOM 608 C CA . ILE A 1 84 ? -4.047 -0.828 20.136 1.00 83.94 84 ILE A CA 1
ATOM 609 C C . ILE A 1 84 ? -4.574 0.108 19.044 1.00 83.94 84 ILE A C 1
ATOM 611 O O . ILE A 1 84 ? -3.808 0.538 18.185 1.00 83.94 84 ILE A O 1
ATOM 615 N N . PHE A 1 85 ? -5.854 0.484 19.099 1.00 84.44 85 PHE A N 1
ATOM 616 C CA . PHE A 1 85 ? -6.449 1.415 18.143 1.00 84.44 85 PHE A CA 1
ATOM 617 C C . PHE A 1 85 ? -5.736 2.773 18.150 1.00 84.44 85 PHE A C 1
ATOM 619 O O . PHE A 1 85 ? -5.420 3.307 17.084 1.00 84.44 85 PHE A O 1
ATOM 626 N N . ARG A 1 86 ? -5.416 3.308 19.334 1.00 83.69 86 ARG A N 1
ATOM 627 C CA . ARG A 1 86 ? -4.689 4.575 19.482 1.00 83.69 86 ARG A CA 1
ATOM 628 C C . ARG A 1 86 ? -3.269 4.496 18.920 1.00 83.69 86 ARG A C 1
ATOM 630 O O . ARG A 1 86 ? -2.835 5.425 18.246 1.00 83.69 86 ARG A O 1
ATOM 637 N N . ILE A 1 87 ? -2.564 3.391 19.163 1.00 86.06 87 ILE A N 1
ATOM 638 C CA . ILE A 1 87 ? -1.205 3.168 18.647 1.00 86.06 87 ILE A CA 1
ATOM 639 C C . ILE A 1 87 ? -1.226 3.076 17.120 1.00 86.06 87 ILE A C 1
ATOM 641 O O . ILE A 1 87 ? -0.506 3.815 16.450 1.00 86.06 87 ILE A O 1
ATOM 645 N N . VAL A 1 88 ? -2.088 2.224 16.567 1.00 85.56 88 VAL A N 1
ATOM 646 C CA . VAL A 1 88 ? -2.171 1.959 15.124 1.00 85.56 88 VAL A CA 1
ATOM 647 C C . VAL A 1 88 ? -2.649 3.181 14.333 1.00 85.56 88 VAL A C 1
ATOM 649 O O . VAL A 1 88 ? -2.222 3.387 13.201 1.00 85.56 88 VAL A O 1
ATOM 652 N N . THR A 1 89 ? -3.508 4.013 14.924 1.00 83.00 89 THR A N 1
ATOM 653 C CA . THR A 1 89 ? -4.017 5.242 14.287 1.00 83.00 89 THR A CA 1
ATOM 654 C C . THR A 1 89 ? -3.050 6.424 14.453 1.00 83.00 89 THR A C 1
ATOM 656 O O . THR A 1 89 ? -3.234 7.482 13.851 1.00 83.00 89 THR A O 1
ATOM 659 N N . SER A 1 90 ? -1.987 6.275 15.251 1.00 85.19 90 SER A N 1
ATOM 660 C CA . SER A 1 90 ? -1.038 7.360 15.491 1.00 85.19 90 SER A CA 1
ATOM 661 C C . SER A 1 90 ? -0.204 7.696 14.246 1.00 85.19 90 SER A C 1
ATOM 663 O O . SER A 1 90 ? 0.259 6.827 13.505 1.00 85.19 90 SER A O 1
ATOM 665 N N . ARG A 1 91 ? 0.060 8.994 14.044 1.00 82.50 91 ARG A N 1
ATOM 666 C CA . ARG A 1 91 ? 0.945 9.477 12.965 1.00 82.50 91 ARG A CA 1
ATOM 667 C C . ARG A 1 91 ? 2.370 8.935 13.093 1.00 82.50 91 ARG A C 1
ATOM 669 O O . ARG A 1 91 ? 3.009 8.663 12.085 1.00 82.50 91 ARG A O 1
ATOM 676 N N . VAL A 1 92 ? 2.849 8.745 14.322 1.00 86.44 92 VAL A N 1
ATOM 677 C CA . VAL A 1 92 ? 4.191 8.210 14.592 1.00 86.44 92 VAL A CA 1
ATOM 678 C C . VAL A 1 92 ? 4.307 6.772 14.091 1.00 86.44 92 VAL A C 1
ATOM 680 O O . VAL A 1 92 ? 5.252 6.462 13.373 1.00 86.44 92 VAL A O 1
ATOM 683 N N . PHE A 1 93 ? 3.322 5.920 14.390 1.00 87.31 93 PHE A N 1
ATOM 684 C CA . PHE A 1 93 ? 3.295 4.542 13.901 1.00 87.31 93 PHE A CA 1
ATOM 685 C C . PHE A 1 93 ? 3.302 4.479 12.368 1.00 87.31 93 PHE A C 1
ATOM 687 O O . PHE A 1 93 ? 4.100 3.751 11.781 1.00 87.31 93 PHE A O 1
ATOM 694 N N . ASN A 1 94 ? 2.485 5.311 11.715 1.00 86.00 94 ASN A N 1
ATOM 695 C CA . ASN A 1 94 ? 2.453 5.392 10.254 1.00 86.00 94 ASN A CA 1
ATOM 696 C C . ASN A 1 94 ? 3.795 5.852 9.659 1.00 86.00 94 ASN A C 1
ATOM 698 O O . ASN A 1 94 ? 4.249 5.275 8.672 1.00 86.00 94 ASN A O 1
ATOM 702 N N . ASN A 1 95 ? 4.465 6.834 10.269 1.00 87.56 95 ASN A N 1
ATOM 703 C CA . ASN A 1 95 ? 5.779 7.302 9.817 1.00 87.56 95 ASN A CA 1
ATOM 704 C C . ASN A 1 95 ? 6.874 6.241 10.009 1.00 87.56 95 ASN A C 1
ATOM 706 O O . ASN A 1 95 ? 7.743 6.099 9.150 1.00 87.56 95 ASN A O 1
ATOM 710 N N . ILE A 1 96 ? 6.823 5.472 11.102 1.00 90.94 96 ILE A N 1
ATOM 711 C CA . ILE A 1 96 ? 7.738 4.346 11.331 1.00 90.94 96 ILE A CA 1
ATOM 712 C C . ILE A 1 96 ? 7.545 3.289 10.241 1.00 90.94 96 ILE A C 1
ATOM 714 O O . ILE A 1 96 ? 8.518 2.872 9.615 1.00 90.94 96 ILE A O 1
ATOM 718 N N . MET A 1 97 ? 6.299 2.896 9.961 1.00 90.06 97 MET A N 1
ATOM 719 C CA . MET A 1 97 ? 6.002 1.914 8.913 1.00 90.06 97 MET A CA 1
ATOM 720 C C . MET A 1 97 ? 6.420 2.405 7.525 1.00 90.06 97 MET A C 1
ATOM 722 O O . MET A 1 97 ? 6.994 1.639 6.750 1.00 90.06 97 MET A O 1
ATOM 726 N N . LEU A 1 98 ? 6.234 3.696 7.236 1.00 88.75 98 LEU A N 1
ATOM 727 C CA . LEU A 1 98 ? 6.754 4.318 6.021 1.00 88.75 98 LEU A CA 1
ATOM 728 C C . LEU A 1 98 ? 8.284 4.201 5.940 1.00 88.75 98 LEU A C 1
ATOM 730 O O . LEU A 1 98 ? 8.805 3.776 4.911 1.00 88.75 98 LEU A O 1
ATOM 734 N N . GLY A 1 99 ? 9.004 4.507 7.023 1.00 90.38 99 GLY A N 1
ATOM 735 C CA . GLY A 1 99 ? 10.458 4.340 7.091 1.00 90.38 99 GLY A CA 1
ATOM 736 C C . GLY A 1 99 ? 10.895 2.898 6.819 1.00 90.38 99 GLY A C 1
ATOM 737 O O . GLY A 1 99 ? 11.803 2.663 6.024 1.00 90.38 99 GLY A O 1
ATOM 738 N N . ILE A 1 100 ? 10.193 1.921 7.395 1.00 90.94 100 ILE A N 1
ATOM 739 C CA . ILE A 1 100 ? 10.453 0.491 7.177 1.00 90.94 100 ILE A CA 1
ATOM 740 C C . ILE A 1 100 ? 10.247 0.108 5.704 1.00 90.94 100 ILE A C 1
ATOM 742 O O . ILE A 1 100 ? 11.062 -0.620 5.139 1.00 90.94 100 ILE A O 1
ATOM 746 N N . ILE A 1 101 ? 9.196 0.610 5.049 1.00 89.31 101 ILE A N 1
ATOM 747 C CA . ILE A 1 101 ? 8.958 0.382 3.612 1.00 89.31 101 ILE A CA 1
ATOM 748 C C . ILE A 1 101 ? 10.070 0.992 2.758 1.00 89.31 101 ILE A C 1
ATOM 750 O O . ILE A 1 101 ? 10.529 0.349 1.811 1.00 89.31 101 ILE A O 1
ATOM 754 N N . LEU A 1 102 ? 10.542 2.193 3.093 1.00 90.25 102 LEU A N 1
ATOM 755 C CA . LEU A 1 102 ? 11.644 2.836 2.377 1.00 90.25 102 LEU A CA 1
ATOM 756 C C . LEU A 1 102 ? 12.943 2.032 2.513 1.00 90.25 102 LEU A C 1
ATOM 758 O O . LEU A 1 102 ? 13.581 1.731 1.505 1.00 90.25 102 LEU A O 1
ATOM 762 N N . ILE A 1 103 ? 13.294 1.602 3.727 1.00 91.81 103 ILE A N 1
ATOM 763 C CA . ILE A 1 103 ? 14.488 0.777 3.968 1.00 91.81 103 ILE A CA 1
ATOM 764 C C . ILE A 1 103 ? 14.382 -0.564 3.226 1.00 91.81 103 ILE A C 1
ATOM 766 O O . ILE A 1 103 ? 15.339 -1.004 2.583 1.00 91.81 103 ILE A O 1
ATOM 770 N N . ASN A 1 104 ? 13.212 -1.202 3.257 1.00 90.25 104 ASN A N 1
ATOM 771 C CA . ASN A 1 104 ? 12.967 -2.436 2.516 1.00 90.25 104 ASN A CA 1
ATOM 772 C C . ASN A 1 104 ? 13.103 -2.226 0.999 1.00 90.25 104 ASN A C 1
ATOM 774 O O . ASN A 1 104 ? 13.717 -3.032 0.306 1.00 90.25 104 ASN A O 1
ATOM 778 N N . THR A 1 105 ? 12.619 -1.098 0.478 1.00 88.19 105 THR A N 1
ATOM 779 C CA . THR A 1 105 ? 12.769 -0.739 -0.941 1.00 88.19 105 THR A CA 1
ATOM 780 C C . THR A 1 105 ? 14.239 -0.573 -1.323 1.00 88.19 105 THR A C 1
ATOM 782 O O . THR A 1 105 ? 14.669 -1.095 -2.351 1.00 88.19 105 THR A O 1
ATOM 785 N N . VAL A 1 106 ? 15.041 0.074 -0.472 1.00 89.81 106 VAL A N 1
ATOM 786 C CA . VAL A 1 106 ? 16.496 0.176 -0.670 1.00 89.81 106 VAL A CA 1
ATOM 787 C C . VAL A 1 106 ? 17.146 -1.207 -0.639 1.00 89.81 106 VAL A C 1
ATOM 789 O O . VAL A 1 106 ? 17.973 -1.520 -1.491 1.00 89.81 106 VAL A O 1
ATOM 792 N N . THR A 1 107 ? 16.726 -2.079 0.278 1.00 87.56 107 THR A N 1
ATOM 793 C CA . THR A 1 107 ? 17.232 -3.457 0.367 1.00 87.56 107 THR A CA 1
ATOM 794 C C . THR A 1 107 ? 16.899 -4.252 -0.900 1.00 87.56 107 THR A C 1
ATOM 796 O O . THR A 1 107 ? 17.758 -4.953 -1.436 1.00 87.56 107 THR A O 1
ATOM 799 N N . MET A 1 108 ? 15.689 -4.095 -1.442 1.00 84.44 108 MET A N 1
ATOM 800 C CA . MET A 1 108 ? 15.283 -4.687 -2.722 1.00 84.44 108 MET A CA 1
ATOM 801 C C . MET A 1 108 ? 16.102 -4.149 -3.899 1.00 84.44 108 MET A C 1
ATOM 803 O O . MET A 1 108 ? 16.509 -4.922 -4.770 1.00 84.44 108 MET A O 1
ATOM 807 N N . ALA A 1 109 ? 16.390 -2.846 -3.917 1.00 86.81 109 ALA A N 1
ATOM 808 C CA . ALA A 1 109 ? 17.246 -2.236 -4.930 1.00 86.81 109 ALA A CA 1
ATOM 809 C C . ALA A 1 109 ? 18.682 -2.788 -4.860 1.00 86.81 109 ALA A C 1
ATOM 811 O O . ALA A 1 109 ? 19.252 -3.156 -5.887 1.00 86.81 109 ALA A O 1
ATOM 812 N N . LEU A 1 110 ? 19.239 -2.951 -3.656 1.00 86.81 110 LEU A N 1
ATOM 813 C CA . LEU A 1 110 ? 20.555 -3.567 -3.459 1.00 86.81 110 LEU A CA 1
ATOM 814 C C . LEU A 1 110 ? 20.579 -5.034 -3.910 1.00 86.81 110 LEU A C 1
ATOM 816 O O . LEU A 1 110 ? 21.535 -5.460 -4.556 1.00 86.81 110 LEU A O 1
ATOM 820 N N . GLN A 1 111 ? 19.510 -5.797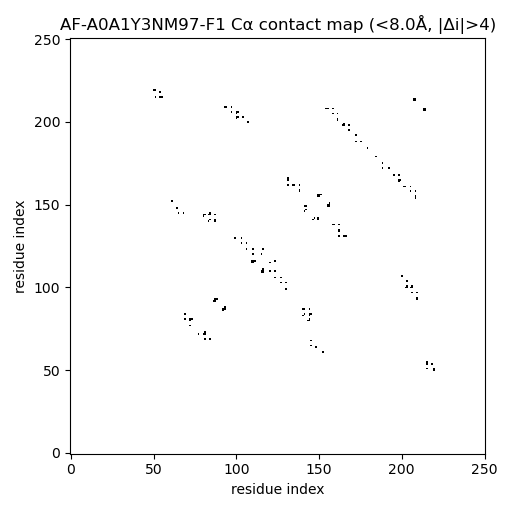 -3.656 1.00 82.06 111 GLN A N 1
ATOM 821 C CA . GLN A 1 111 ? 19.373 -7.167 -4.167 1.00 82.06 111 GLN A CA 1
ATOM 822 C C . GLN A 1 111 ? 19.324 -7.226 -5.701 1.00 82.06 111 GLN A C 1
ATOM 824 O O . GLN A 1 111 ? 19.716 -8.239 -6.290 1.00 82.06 111 GLN A O 1
ATOM 829 N N . ALA A 1 112 ? 18.826 -6.183 -6.374 1.00 81.94 112 ALA A N 1
ATOM 830 C CA . ALA A 1 112 ? 18.807 -6.108 -7.836 1.00 81.94 112 ALA A CA 1
ATOM 831 C C . ALA A 1 112 ? 20.218 -5.980 -8.435 1.00 81.94 112 ALA A C 1
ATOM 833 O O . ALA A 1 112 ? 20.463 -6.474 -9.537 1.00 81.94 112 ALA A O 1
ATOM 834 N N . VAL A 1 113 ? 21.170 -5.403 -7.695 1.00 86.56 113 VAL A N 1
ATOM 835 C CA . VAL A 1 113 ? 22.570 -5.314 -8.121 1.00 86.56 113 VAL A CA 1
ATOM 836 C C . VAL A 1 113 ? 23.252 -6.675 -7.951 1.00 86.56 113 VAL A C 1
ATOM 838 O O . VAL A 1 113 ? 23.555 -7.118 -6.843 1.00 86.56 113 VAL A O 1
ATOM 841 N N . LYS A 1 114 ? 23.548 -7.342 -9.076 1.00 80.19 114 LYS A N 1
ATOM 842 C CA . LYS A 1 114 ? 24.106 -8.710 -9.116 1.00 80.19 114 LYS A CA 1
ATOM 843 C C . LYS A 1 114 ? 25.373 -8.884 -8.258 1.00 80.19 114 LYS A C 1
ATOM 845 O O . LYS A 1 114 ? 25.521 -9.913 -7.604 1.00 80.19 114 LYS A O 1
ATOM 850 N N . SER A 1 115 ? 26.247 -7.871 -8.226 1.00 77.38 115 SER A N 1
ATOM 851 C CA . SER A 1 115 ? 27.500 -7.872 -7.448 1.00 77.38 115 SER A CA 1
ATOM 852 C C . SER A 1 115 ? 27.263 -7.919 -5.930 1.00 77.38 115 SER A C 1
ATOM 854 O O . SER A 1 115 ? 27.902 -8.700 -5.225 1.00 77.38 115 SER A O 1
ATOM 856 N N . PHE A 1 116 ? 26.293 -7.148 -5.427 1.00 77.62 116 PHE A N 1
ATOM 857 C CA . PHE A 1 116 ? 25.932 -7.136 -4.005 1.00 77.62 116 PHE A CA 1
ATOM 858 C C . PHE A 1 116 ? 25.176 -8.400 -3.603 1.00 77.62 116 PHE A C 1
ATOM 860 O O . PHE A 1 116 ? 25.481 -9.004 -2.573 1.00 77.62 116 PHE A O 1
ATOM 867 N N . ASN A 1 117 ? 24.240 -8.840 -4.448 1.00 81.00 117 ASN A N 1
ATOM 868 C CA . ASN A 1 117 ? 23.442 -10.027 -4.172 1.00 81.00 117 ASN A CA 1
ATOM 869 C C . ASN A 1 117 ? 24.306 -11.286 -4.025 1.00 81.00 117 ASN A C 1
ATOM 871 O O . ASN A 1 117 ? 24.036 -12.098 -3.157 1.00 81.00 117 ASN A O 1
ATOM 875 N N . SER A 1 118 ? 25.374 -11.444 -4.814 1.00 81.38 118 SER A N 1
ATOM 876 C CA . SER A 1 118 ? 26.236 -12.632 -4.718 1.00 81.38 118 SER A CA 1
ATOM 877 C C . SER A 1 118 ? 27.015 -12.729 -3.400 1.00 81.38 118 SER A C 1
ATOM 879 O O . SER A 1 118 ? 27.337 -13.836 -2.983 1.00 81.38 118 SER A O 1
ATOM 881 N N . LYS A 1 119 ? 27.344 -11.597 -2.764 1.00 81.12 119 LYS A N 1
ATOM 882 C CA . LYS A 1 119 ? 28.158 -11.556 -1.535 1.00 81.12 119 LYS A CA 1
ATOM 883 C C . LYS A 1 119 ? 27.308 -11.578 -0.266 1.00 81.12 119 LYS A C 1
ATOM 885 O O . LYS A 1 119 ? 27.679 -12.220 0.708 1.00 81.12 119 LYS A O 1
ATOM 890 N N . TYR A 1 120 ? 26.157 -10.906 -0.289 1.00 85.75 120 TYR A N 1
ATOM 891 C CA . TYR A 1 120 ? 25.302 -10.710 0.887 1.00 85.75 120 TYR A CA 1
ATOM 892 C C . TYR A 1 120 ? 23.917 -11.356 0.744 1.00 85.75 120 TYR A C 1
ATOM 894 O O . TYR A 1 120 ? 22.984 -10.968 1.445 1.00 85.75 120 TYR A O 1
ATOM 902 N N . CYS A 1 121 ? 23.771 -12.345 -0.149 1.00 83.00 121 CYS A N 1
ATOM 903 C CA . CYS A 1 121 ? 22.486 -12.978 -0.475 1.00 83.00 121 CYS A CA 1
ATOM 904 C C . CYS A 1 121 ? 21.704 -13.410 0.770 1.00 83.00 121 CYS A C 1
ATOM 906 O O . CYS A 1 121 ? 20.503 -13.172 0.870 1.00 83.00 121 CYS A O 1
ATOM 908 N N . TRP A 1 122 ? 22.388 -14.056 1.716 1.00 84.75 122 TRP A N 1
ATOM 909 C CA . TRP A 1 122 ? 21.746 -14.637 2.888 1.00 84.75 122 TRP A CA 1
ATOM 910 C C . TRP A 1 122 ? 21.272 -13.565 3.876 1.00 84.75 122 TRP A C 1
ATOM 912 O O . TRP A 1 122 ? 20.139 -13.628 4.343 1.00 84.75 122 TRP A O 1
ATOM 922 N N . TYR A 1 123 ? 22.089 -12.537 4.131 1.00 87.56 123 TYR A N 1
ATOM 923 C CA . TYR A 1 123 ? 21.720 -11.416 4.999 1.00 87.56 123 TYR A CA 1
ATOM 924 C C . TYR A 1 123 ? 20.506 -10.670 4.440 1.00 87.56 123 TYR A C 1
ATOM 926 O O . TYR A 1 123 ? 19.549 -10.395 5.160 1.00 87.56 123 TYR A O 1
ATOM 934 N N . LEU A 1 124 ? 20.523 -10.387 3.133 1.00 86.56 124 LEU A N 1
ATOM 935 C CA . LEU A 1 124 ? 19.436 -9.692 2.444 1.00 86.56 124 LEU A CA 1
ATOM 936 C C . LEU A 1 124 ? 18.134 -10.508 2.460 1.00 86.56 124 LEU A C 1
ATOM 938 O O . LEU A 1 124 ? 17.055 -9.926 2.568 1.00 86.56 124 LEU A O 1
ATOM 942 N N . ALA A 1 125 ? 18.227 -11.841 2.402 1.00 83.31 125 ALA A N 1
ATOM 943 C CA . ALA A 1 125 ? 17.074 -12.730 2.515 1.00 83.31 125 ALA A CA 1
ATOM 944 C C . ALA A 1 125 ? 16.464 -12.731 3.928 1.00 83.31 125 ALA A C 1
ATOM 946 O O . ALA A 1 125 ? 15.244 -12.664 4.056 1.00 83.31 125 ALA A O 1
ATOM 947 N N . ILE A 1 126 ? 17.288 -12.753 4.983 1.00 87.75 126 ILE A N 1
ATOM 948 C CA . ILE A 1 126 ? 16.803 -12.673 6.373 1.00 87.75 126 ILE A CA 1
ATOM 949 C C . ILE A 1 126 ? 16.121 -11.328 6.628 1.00 87.75 126 ILE A C 1
ATOM 951 O O . ILE A 1 126 ? 15.030 -11.283 7.191 1.00 87.75 126 ILE A O 1
ATOM 955 N N . ILE A 1 127 ? 16.725 -10.230 6.171 1.00 89.25 127 ILE A N 1
ATOM 956 C CA . ILE A 1 127 ? 16.146 -8.889 6.310 1.00 89.25 127 ILE A CA 1
ATOM 957 C C . ILE A 1 127 ? 14.778 -8.805 5.608 1.00 89.25 127 ILE A C 1
ATOM 959 O O . ILE A 1 127 ? 13.823 -8.293 6.192 1.00 89.25 127 ILE A O 1
ATOM 963 N N . ASP A 1 128 ? 14.646 -9.361 4.397 1.00 86.81 128 ASP A N 1
ATOM 964 C CA . ASP A 1 128 ? 13.357 -9.423 3.687 1.00 86.81 128 ASP A CA 1
ATOM 965 C C . ASP A 1 128 ? 12.292 -10.208 4.474 1.00 86.81 128 ASP A C 1
ATOM 967 O O . ASP A 1 128 ? 11.129 -9.800 4.542 1.00 86.81 128 ASP A O 1
ATOM 971 N N . GLN A 1 129 ? 12.686 -11.315 5.111 1.00 88.25 129 GLN A N 1
ATOM 972 C CA . GLN A 1 129 ? 11.788 -12.095 5.966 1.00 88.25 129 GLN A CA 1
ATOM 973 C C . GLN A 1 129 ? 11.354 -11.315 7.212 1.00 88.25 129 GLN A C 1
ATOM 975 O O . GLN A 1 129 ? 10.172 -11.331 7.554 1.00 88.25 129 GLN A O 1
ATOM 980 N N . ILE A 1 130 ? 12.266 -10.582 7.856 1.00 91.56 130 ILE A N 1
ATOM 981 C CA . ILE A 1 130 ? 11.931 -9.734 9.009 1.00 91.56 130 ILE A CA 1
ATOM 982 C C . ILE A 1 130 ? 10.909 -8.666 8.602 1.00 91.56 130 ILE A C 1
ATOM 984 O O . ILE A 1 130 ? 9.907 -8.481 9.295 1.00 91.56 130 ILE A O 1
ATOM 988 N N . PHE A 1 131 ? 11.104 -8.004 7.456 1.00 90.31 131 PHE A N 1
ATOM 989 C CA . PHE A 1 131 ? 10.139 -7.020 6.961 1.00 90.31 131 PHE A CA 1
ATOM 990 C C . PHE A 1 131 ? 8.765 -7.634 6.703 1.00 90.31 131 PHE A C 1
ATOM 992 O O . PHE A 1 131 ? 7.758 -7.043 7.089 1.00 90.31 131 PHE A O 1
ATOM 999 N N . LEU A 1 132 ? 8.708 -8.833 6.115 1.00 89.56 132 LEU A N 1
ATOM 1000 C CA . LEU A 1 132 ? 7.450 -9.552 5.931 1.00 89.56 132 LEU A CA 1
ATOM 1001 C C . LEU A 1 132 ? 6.728 -9.784 7.265 1.00 89.56 132 LEU A C 1
ATOM 1003 O O . LEU A 1 132 ? 5.542 -9.479 7.368 1.00 89.56 132 LEU A O 1
ATOM 1007 N N . VAL A 1 133 ? 7.433 -10.273 8.286 1.00 92.31 133 VAL A N 1
ATOM 1008 C CA . VAL A 1 133 ? 6.850 -10.527 9.613 1.00 92.31 133 VAL A CA 1
ATOM 1009 C C . VAL A 1 133 ? 6.312 -9.237 10.234 1.00 92.31 133 VAL A C 1
ATOM 1011 O O . VAL A 1 133 ? 5.183 -9.226 10.725 1.00 92.31 133 VAL A O 1
ATOM 1014 N N . ILE A 1 134 ? 7.060 -8.133 10.154 1.00 92.38 134 ILE A N 1
ATOM 1015 C CA . ILE A 1 134 ? 6.614 -6.821 10.651 1.00 92.38 134 ILE A CA 1
ATOM 1016 C C . ILE A 1 134 ? 5.315 -6.382 9.961 1.00 92.38 134 ILE A C 1
ATOM 1018 O O . ILE A 1 134 ? 4.390 -5.915 10.623 1.00 92.38 134 ILE A O 1
ATOM 1022 N N . TYR A 1 135 ? 5.213 -6.565 8.644 1.00 90.56 135 TYR A N 1
ATOM 1023 C CA . TYR A 1 135 ? 4.018 -6.195 7.885 1.00 90.56 135 TYR A CA 1
ATOM 1024 C C . TYR A 1 135 ? 2.802 -7.060 8.207 1.00 90.56 135 TYR A C 1
ATOM 1026 O O . TYR A 1 135 ? 1.681 -6.556 8.247 1.00 90.56 135 TYR A O 1
ATOM 1034 N N . ILE A 1 136 ? 3.009 -8.352 8.466 1.00 91.62 136 ILE A N 1
ATOM 1035 C CA . ILE A 1 136 ? 1.941 -9.240 8.933 1.00 91.62 136 ILE A CA 1
ATOM 1036 C C . ILE A 1 136 ? 1.432 -8.753 10.290 1.00 91.62 136 ILE A C 1
ATOM 1038 O O . ILE A 1 136 ? 0.227 -8.582 10.464 1.00 91.62 136 ILE A O 1
ATOM 1042 N N . TRP A 1 137 ? 2.339 -8.460 11.226 1.00 92.94 137 TRP A N 1
ATOM 1043 C CA . TRP A 1 137 ? 1.985 -7.931 12.543 1.00 92.94 137 TRP A CA 1
ATOM 1044 C C . TRP A 1 137 ? 1.214 -6.616 12.462 1.00 92.94 137 TRP A C 1
ATOM 1046 O O . TRP A 1 137 ? 0.169 -6.473 13.091 1.00 92.94 137 TRP A O 1
ATOM 1056 N N . GLU A 1 138 ? 1.687 -5.669 11.657 1.00 91.06 138 GLU A N 1
ATOM 1057 C CA . GLU A 1 138 ? 1.004 -4.400 11.412 1.00 91.06 138 GLU A CA 1
ATOM 1058 C C . GLU A 1 138 ? -0.424 -4.615 10.882 1.00 91.06 138 GLU A C 1
ATOM 1060 O O . GLU A 1 138 ? -1.379 -4.025 11.393 1.00 91.06 138 GLU A O 1
ATOM 1065 N N . CYS A 1 139 ? -0.576 -5.486 9.881 1.00 89.94 139 CYS A N 1
ATOM 1066 C CA . CYS A 1 139 ? -1.863 -5.795 9.270 1.00 89.94 139 CYS A CA 1
ATOM 1067 C C . CYS A 1 139 ? -2.827 -6.442 10.275 1.00 89.94 139 CYS A C 1
ATOM 1069 O O . CYS A 1 139 ? -3.983 -6.030 10.371 1.00 89.94 139 CYS A O 1
ATOM 1071 N N . LEU A 1 140 ? -2.346 -7.389 11.086 1.00 90.75 140 LEU A N 1
ATOM 1072 C CA . LEU A 1 140 ? -3.132 -8.020 12.148 1.00 90.75 140 LEU A CA 1
ATOM 1073 C C . LEU A 1 140 ? -3.564 -7.013 13.219 1.00 90.75 140 LEU A C 1
ATOM 1075 O O . LEU A 1 140 ? -4.721 -7.028 13.636 1.00 90.75 140 LEU A O 1
ATOM 1079 N N . LEU A 1 141 ? -2.676 -6.100 13.628 1.00 89.38 141 LEU A N 1
ATOM 1080 C CA . LEU A 1 141 ? -3.006 -5.038 14.583 1.00 89.38 141 LEU A CA 1
ATOM 1081 C C . LEU A 1 141 ? -4.070 -4.085 14.019 1.00 89.38 141 LEU A C 1
ATOM 1083 O O . LEU A 1 141 ? -5.033 -3.757 14.717 1.00 89.38 141 LEU A O 1
ATOM 1087 N N . LYS A 1 142 ? -3.945 -3.686 12.747 1.00 85.81 142 LYS A N 1
ATOM 1088 C CA . LYS A 1 142 ? -4.952 -2.873 12.044 1.00 85.81 142 LYS A CA 1
ATOM 1089 C C . LYS A 1 142 ? -6.296 -3.589 11.943 1.00 85.81 142 LYS A C 1
ATOM 1091 O O . LYS A 1 142 ? -7.328 -2.986 12.244 1.00 85.81 142 LYS A O 1
ATOM 1096 N N . LEU A 1 143 ? -6.288 -4.870 11.581 1.00 88.12 143 LEU A N 1
ATOM 1097 C CA . LEU A 1 143 ? -7.491 -5.688 11.473 1.00 88.12 143 LEU A CA 1
ATOM 1098 C C . LEU A 1 143 ? -8.171 -5.877 12.836 1.00 88.12 143 LEU A C 1
ATOM 1100 O O . LEU A 1 143 ? -9.389 -5.751 12.932 1.00 88.12 143 LEU A O 1
ATOM 1104 N N . TYR A 1 144 ? -7.404 -6.110 13.902 1.00 86.31 144 TYR A N 1
ATOM 1105 C CA . TYR A 1 144 ? -7.937 -6.245 15.259 1.00 86.31 144 TYR A CA 1
ATOM 1106 C C . TYR A 1 144 ? -8.548 -4.934 15.779 1.00 86.31 144 TYR A C 1
ATOM 1108 O O . TYR A 1 144 ? -9.627 -4.925 16.378 1.00 86.31 144 TYR A O 1
ATOM 1116 N N . ALA A 1 145 ? -7.892 -3.804 15.507 1.00 83.75 145 ALA A N 1
ATOM 1117 C CA . ALA A 1 145 ? -8.372 -2.488 15.906 1.00 83.75 145 ALA A CA 1
ATOM 1118 C C . ALA A 1 145 ? -9.680 -2.106 15.177 1.00 83.75 145 ALA A C 1
ATOM 1120 O O . ALA A 1 145 ? -10.689 -1.791 15.820 1.00 83.75 145 ALA A O 1
ATOM 1121 N N . TRP A 1 146 ? -9.688 -2.190 13.842 1.00 78.50 146 TRP A N 1
ATOM 1122 C CA . TRP A 1 146 ? -10.774 -1.682 12.990 1.00 78.50 146 TRP A CA 1
ATOM 1123 C C . TRP A 1 146 ? -11.875 -2.714 12.695 1.00 78.50 146 TRP A C 1
ATOM 1125 O O . TRP A 1 146 ? -13.006 -2.339 12.377 1.00 78.50 146 TRP A O 1
ATOM 1135 N N . ARG A 1 147 ? -11.587 -4.014 12.832 1.00 82.94 147 ARG A N 1
ATOM 1136 C CA . ARG A 1 147 ? -12.523 -5.127 12.608 1.00 82.94 147 ARG A CA 1
ATOM 1137 C C . ARG A 1 147 ? -13.201 -5.018 11.231 1.00 82.94 147 ARG A C 1
ATOM 1139 O O . ARG A 1 147 ? -12.514 -4.963 10.217 1.00 82.94 147 ARG A O 1
ATOM 1146 N N . LEU A 1 148 ? -14.534 -4.953 11.165 1.00 77.12 148 LEU A N 1
ATOM 1147 C CA . LEU A 1 148 ? -15.281 -4.881 9.900 1.00 77.12 148 LEU A CA 1
ATOM 1148 C C . LEU A 1 148 ? -15.129 -3.531 9.178 1.00 77.12 148 LEU A C 1
ATOM 1150 O O . LEU A 1 148 ? -15.282 -3.469 7.960 1.00 77.12 148 LEU A O 1
ATOM 1154 N N . TYR A 1 149 ? -14.784 -2.455 9.894 1.00 78.88 149 TYR A N 1
ATOM 1155 C CA . TYR A 1 149 ? -14.557 -1.141 9.284 1.00 78.88 149 TYR A CA 1
ATOM 1156 C C . TYR A 1 149 ? -13.261 -1.086 8.471 1.00 78.88 149 TYR A C 1
ATOM 1158 O O . TYR A 1 149 ? -13.129 -0.227 7.600 1.00 78.88 149 TYR A O 1
ATOM 1166 N N . TYR A 1 150 ? -12.339 -2.030 8.691 1.00 78.50 150 TYR A N 1
ATOM 1167 C CA . TYR A 1 150 ? -11.120 -2.165 7.896 1.00 78.50 150 TYR A CA 1
ATOM 1168 C C . TYR A 1 150 ? -11.437 -2.358 6.404 1.00 78.50 150 TYR A C 1
ATOM 1170 O O . TYR A 1 150 ? -10.823 -1.716 5.555 1.00 78.50 150 TYR A O 1
ATOM 1178 N N . PHE A 1 151 ? -12.467 -3.154 6.090 1.00 81.31 151 PHE A N 1
ATOM 1179 C CA . PHE A 1 151 ? -12.870 -3.463 4.715 1.00 81.31 151 PHE A CA 1
ATOM 1180 C C . PHE A 1 151 ? -13.618 -2.328 4.003 1.00 81.31 151 PHE A C 1
ATOM 1182 O O . PHE A 1 151 ? -13.808 -2.392 2.792 1.00 81.31 151 PHE A O 1
ATOM 1189 N N . LYS A 1 152 ? -14.029 -1.271 4.719 1.00 79.94 152 LYS A N 1
ATOM 1190 C CA . LYS A 1 152 ? -14.665 -0.100 4.093 1.00 79.94 152 LYS A CA 1
ATOM 1191 C C . LYS A 1 152 ? -13.662 0.833 3.415 1.00 79.94 152 LYS A C 1
ATOM 1193 O O . LYS A 1 152 ? -14.051 1.602 2.542 1.00 79.94 152 LYS A O 1
ATOM 1198 N N . SER A 1 153 ? -12.388 0.779 3.804 1.00 80.19 153 SER A N 1
ATOM 1199 C CA . SER A 1 153 ? -11.329 1.568 3.174 1.00 80.19 153 SER A CA 1
ATOM 1200 C C . SER A 1 153 ? -10.631 0.742 2.097 1.00 80.19 153 SER A C 1
ATOM 1202 O O . SER A 1 153 ? -9.937 -0.227 2.405 1.00 80.19 153 SER A O 1
ATOM 1204 N N . GLY A 1 154 ? -10.772 1.144 0.829 1.00 81.38 154 GLY A N 1
ATOM 1205 C CA . GLY A 1 154 ? -10.133 0.452 -0.298 1.00 81.38 154 GLY A CA 1
ATOM 1206 C C . GLY A 1 154 ? -8.606 0.370 -0.175 1.00 81.38 154 GLY A C 1
ATOM 1207 O O . GLY A 1 154 ? -8.008 -0.640 -0.538 1.00 81.38 154 GLY A O 1
ATOM 1208 N N . TRP A 1 155 ? -7.976 1.385 0.423 1.00 83.56 155 TRP A N 1
ATOM 1209 C CA . TRP A 1 155 ? -6.530 1.416 0.657 1.00 83.56 155 TRP A CA 1
ATOM 1210 C C . TRP A 1 155 ? -6.068 0.406 1.710 1.00 83.56 155 TRP A C 1
ATOM 1212 O O . TRP A 1 155 ? -5.025 -0.225 1.546 1.00 83.56 155 TRP A O 1
ATOM 1222 N N . ASN A 1 156 ? -6.865 0.205 2.760 1.00 84.50 156 ASN A N 1
ATOM 1223 C CA . ASN A 1 156 ? -6.590 -0.815 3.771 1.00 84.50 156 ASN A CA 1
ATOM 1224 C C . ASN A 1 156 ? -6.788 -2.222 3.190 1.00 84.50 156 ASN A C 1
ATOM 1226 O O . ASN A 1 156 ? -5.963 -3.102 3.401 1.00 84.50 156 ASN A O 1
ATOM 1230 N N . VAL A 1 157 ? -7.835 -2.425 2.387 1.00 86.94 157 VAL A N 1
ATOM 1231 C CA . VAL A 1 157 ? -8.066 -3.697 1.686 1.00 86.94 157 VAL A CA 1
ATOM 1232 C C . VAL A 1 157 ? -6.906 -4.038 0.744 1.00 86.94 157 VAL A C 1
ATOM 1234 O O . VAL A 1 157 ? -6.444 -5.178 0.723 1.00 86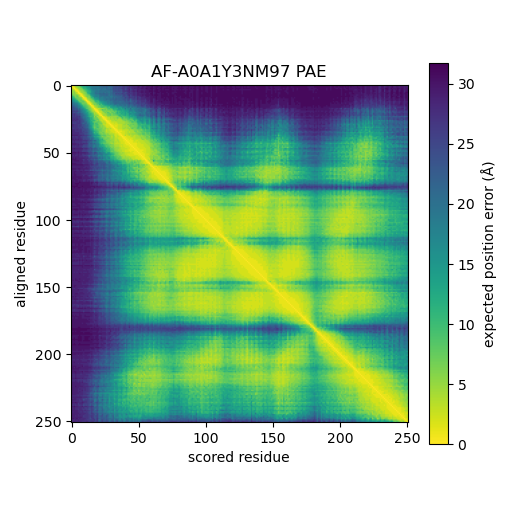.94 157 VAL A O 1
ATOM 1237 N N . PHE A 1 158 ? -6.386 -3.055 0.005 1.00 87.06 158 PHE A N 1
ATOM 1238 C CA . PHE A 1 158 ? -5.202 -3.232 -0.838 1.00 87.06 158 PHE A CA 1
ATOM 1239 C C . PHE A 1 158 ? -3.964 -3.646 -0.025 1.00 87.06 158 PHE A C 1
ATOM 1241 O O . PHE A 1 158 ? -3.250 -4.569 -0.417 1.00 87.06 158 PHE A O 1
ATOM 1248 N N . ASP A 1 159 ? -3.742 -3.020 1.134 1.00 86.94 159 ASP A N 1
ATOM 1249 C CA . ASP A 1 159 ? -2.659 -3.380 2.055 1.00 86.94 159 ASP A CA 1
ATOM 1250 C C . ASP A 1 159 ? -2.746 -4.850 2.509 1.00 86.94 159 ASP A C 1
ATOM 1252 O O . ASP A 1 159 ? -1.759 -5.587 2.446 1.00 86.94 159 ASP A O 1
ATOM 1256 N N . PHE A 1 160 ? -3.950 -5.307 2.864 1.00 89.81 160 PHE A N 1
ATOM 1257 C CA . PHE A 1 160 ? -4.218 -6.699 3.230 1.00 89.81 160 PHE A CA 1
ATOM 1258 C C . PHE A 1 160 ? -3.920 -7.682 2.094 1.00 89.81 160 PHE A C 1
ATOM 1260 O O . PHE A 1 160 ? -3.269 -8.703 2.323 1.00 89.81 160 PHE A O 1
ATOM 1267 N N . PHE A 1 161 ? -4.323 -7.370 0.859 1.00 90.31 161 PHE A N 1
ATOM 1268 C CA . PHE A 1 161 ? -4.009 -8.220 -0.292 1.00 90.31 161 PHE A CA 1
ATOM 1269 C C . PHE A 1 161 ? -2.505 -8.342 -0.533 1.00 90.31 161 PHE A C 1
ATOM 1271 O O . PHE A 1 161 ? -2.022 -9.437 -0.820 1.00 90.31 161 PHE A O 1
ATOM 1278 N N . ILE A 1 162 ? -1.742 -7.257 -0.376 1.00 89.31 162 ILE A N 1
ATOM 1279 C CA . ILE A 1 162 ? -0.284 -7.313 -0.538 1.00 89.31 162 ILE A CA 1
ATOM 1280 C C . ILE A 1 162 ? 0.356 -8.215 0.521 1.00 89.31 162 ILE A C 1
ATOM 1282 O O . ILE A 1 162 ? 1.259 -8.998 0.198 1.00 89.31 162 ILE A O 1
ATOM 1286 N N . VAL A 1 163 ? -0.103 -8.137 1.773 1.00 90.50 163 VAL A N 1
ATOM 1287 C CA . VAL A 1 163 ? 0.376 -9.014 2.852 1.00 90.50 163 VAL A CA 1
ATOM 1288 C C . VAL A 1 163 ? 0.006 -10.470 2.563 1.00 90.50 163 VAL A C 1
ATOM 1290 O O . VAL A 1 163 ? 0.874 -11.338 2.632 1.00 90.50 163 VAL A O 1
ATOM 1293 N N . LEU A 1 164 ? -1.228 -10.739 2.133 1.00 90.50 164 LEU A N 1
ATOM 1294 C CA . LEU A 1 164 ? -1.693 -12.083 1.786 1.00 90.50 164 LEU A CA 1
ATOM 1295 C C . LEU A 1 164 ? -0.876 -12.705 0.644 1.00 90.50 164 LEU A C 1
ATOM 1297 O O . LEU A 1 164 ? -0.372 -13.821 0.769 1.00 90.50 164 LEU A O 1
ATOM 1301 N N . ILE A 1 165 ? -0.682 -11.964 -0.450 1.00 88.75 165 ILE A N 1
ATOM 1302 C CA . ILE A 1 165 ? 0.142 -12.398 -1.585 1.00 88.75 165 ILE A CA 1
ATOM 1303 C C . ILE A 1 165 ? 1.585 -12.653 -1.131 1.00 88.75 165 ILE A C 1
ATOM 1305 O O . ILE A 1 165 ? 2.220 -13.606 -1.590 1.00 88.75 165 ILE A O 1
ATOM 1309 N N . SER A 1 166 ? 2.108 -11.831 -0.217 1.00 88.06 166 SER A N 1
ATOM 1310 C CA . SER A 1 166 ? 3.461 -11.989 0.319 1.00 88.06 166 SER A CA 1
ATOM 1311 C C . SER A 1 166 ? 3.618 -13.254 1.166 1.00 88.06 166 SER A C 1
ATOM 1313 O O . SER A 1 166 ? 4.649 -13.913 1.049 1.00 88.06 166 SER A O 1
ATOM 1315 N N . ILE A 1 167 ? 2.609 -13.613 1.966 1.00 88.31 167 ILE A N 1
ATOM 1316 C CA . ILE A 1 167 ? 2.579 -14.864 2.738 1.00 88.31 167 ILE A CA 1
ATOM 1317 C C . ILE A 1 167 ? 2.568 -16.062 1.787 1.00 88.31 167 ILE A C 1
ATOM 1319 O O . ILE A 1 167 ? 3.424 -16.936 1.892 1.00 88.31 167 ILE A O 1
ATOM 1323 N N . ILE A 1 168 ? 1.651 -16.073 0.813 1.00 86.62 168 ILE A N 1
ATOM 1324 C CA . ILE A 1 168 ? 1.559 -17.151 -0.183 1.00 86.62 168 ILE A CA 1
ATOM 1325 C C . ILE A 1 168 ? 2.902 -17.307 -0.898 1.00 86.62 168 ILE A C 1
ATOM 1327 O O . ILE A 1 168 ? 3.438 -18.404 -0.988 1.00 86.62 168 ILE A O 1
ATOM 1331 N N . THR A 1 169 ? 3.484 -16.193 -1.340 1.00 82.81 169 THR A N 1
ATOM 1332 C CA . THR A 1 169 ? 4.789 -16.150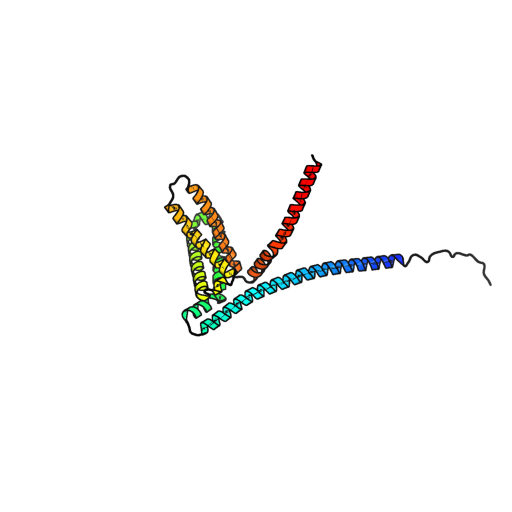 -2.012 1.00 82.81 169 THR A CA 1
ATOM 1333 C C . THR A 1 169 ? 5.921 -16.723 -1.160 1.00 82.81 169 THR A C 1
ATOM 1335 O O . THR A 1 169 ? 6.851 -17.307 -1.710 1.00 82.81 169 THR A O 1
ATOM 1338 N N . TRP A 1 170 ? 5.863 -16.568 0.162 1.00 83.94 170 TRP A N 1
ATOM 1339 C CA . TRP A 1 170 ? 6.879 -17.099 1.065 1.00 83.94 170 TRP A CA 1
ATOM 1340 C C . TRP A 1 170 ? 6.779 -18.622 1.237 1.00 83.94 170 TRP A C 1
ATOM 1342 O O . TRP A 1 170 ? 7.806 -19.289 1.193 1.00 83.94 170 TRP A O 1
ATOM 1352 N N . PHE A 1 171 ? 5.566 -19.177 1.334 1.00 81.56 171 PHE A N 1
ATOM 1353 C CA . PHE A 1 171 ? 5.342 -20.624 1.498 1.00 81.56 171 PHE A CA 1
ATOM 1354 C C . PHE A 1 171 ? 5.442 -21.434 0.195 1.00 81.56 171 PHE A C 1
ATOM 1356 O O . PHE A 1 171 ? 5.724 -22.632 0.207 1.00 81.56 171 PHE A O 1
ATOM 1363 N N . LEU A 1 172 ? 5.191 -20.803 -0.952 1.00 79.19 172 LEU A N 1
ATOM 1364 C CA . LEU A 1 172 ? 5.060 -21.499 -2.232 1.00 79.19 172 LEU A CA 1
ATOM 1365 C C . LEU A 1 172 ? 6.336 -22.255 -2.693 1.00 79.19 172 LEU A C 1
ATOM 1367 O O . LEU A 1 172 ? 6.184 -23.351 -3.235 1.00 79.19 172 LEU A O 1
ATOM 1371 N N . PRO A 1 173 ? 7.579 -21.770 -2.477 1.00 74.38 173 PRO A N 1
ATOM 1372 C CA . PRO A 1 173 ? 8.793 -22.526 -2.794 1.00 74.38 173 PRO A CA 1
ATOM 1373 C C . PRO A 1 173 ? 8.910 -23.849 -2.029 1.00 74.38 173 PRO A C 1
ATOM 1375 O O . PRO A 1 173 ? 9.258 -24.856 -2.636 1.00 74.38 173 PRO A O 1
ATOM 1378 N N . GLU A 1 174 ? 8.583 -23.853 -0.735 1.00 74.88 174 GLU A N 1
ATOM 1379 C CA . GLU A 1 174 ? 8.746 -25.007 0.159 1.00 74.88 174 GLU A CA 1
ATOM 1380 C C . GLU A 1 174 ? 7.806 -26.160 -0.232 1.00 74.88 174 GLU A C 1
ATOM 1382 O O . GLU A 1 174 ? 8.226 -27.314 -0.357 1.00 74.88 174 GLU A O 1
ATOM 1387 N N . ILE A 1 175 ? 6.560 -25.816 -0.572 1.00 71.00 175 ILE A N 1
ATOM 1388 C CA . ILE A 1 175 ? 5.539 -26.748 -1.079 1.00 71.00 175 ILE A CA 1
ATOM 1389 C C . ILE A 1 175 ? 5.960 -27.355 -2.429 1.00 71.00 175 ILE A C 1
ATOM 1391 O O . ILE A 1 175 ? 5.752 -28.543 -2.700 1.00 71.00 175 ILE A O 1
ATOM 1395 N N . LEU A 1 176 ? 6.568 -26.547 -3.302 1.00 70.75 176 LEU A N 1
ATOM 1396 C CA . LEU A 1 176 ? 7.020 -27.000 -4.618 1.00 70.75 176 LEU A CA 1
ATOM 1397 C C . LEU A 1 176 ? 8.244 -27.919 -4.521 1.00 70.75 176 LEU A C 1
ATOM 1399 O O . LEU A 1 176 ? 8.326 -28.883 -5.281 1.00 70.75 176 LEU A O 1
ATOM 1403 N N . THR A 1 177 ? 9.164 -27.666 -3.586 1.00 67.25 177 THR A N 1
ATOM 1404 C CA . THR A 1 177 ? 10.334 -28.528 -3.354 1.00 67.25 177 THR A CA 1
ATOM 1405 C C . THR A 1 177 ? 9.980 -29.858 -2.694 1.00 67.25 177 THR A C 1
ATOM 1407 O O . THR A 1 177 ? 10.564 -30.872 -3.063 1.00 67.25 177 THR A O 1
ATOM 1410 N N . ALA A 1 178 ? 8.982 -29.898 -1.804 1.00 67.19 178 ALA A N 1
ATOM 1411 C CA . ALA A 1 178 ? 8.549 -31.135 -1.145 1.00 67.19 178 ALA A CA 1
ATOM 1412 C C . ALA A 1 178 ? 7.888 -32.157 -2.098 1.00 67.19 178 ALA A C 1
ATOM 1414 O O . ALA A 1 178 ? 7.743 -33.325 -1.750 1.00 67.19 178 ALA A O 1
ATOM 1415 N N . SER A 1 179 ? 7.485 -31.741 -3.305 1.00 63.75 179 SER A N 1
ATOM 1416 C CA . SER A 1 179 ? 6.712 -32.567 -4.249 1.00 63.75 179 SER A CA 1
ATOM 1417 C C . SER A 1 179 ? 7.447 -32.917 -5.554 1.00 63.75 179 SER A C 1
ATOM 1419 O O . SER A 1 179 ? 6.827 -33.447 -6.487 1.00 63.75 179 SER A O 1
ATOM 1421 N N . ALA A 1 180 ? 8.741 -32.599 -5.696 1.00 58.09 180 ALA A N 1
ATOM 1422 C CA . ALA A 1 180 ? 9.407 -32.597 -7.002 1.00 58.09 180 ALA A CA 1
ATOM 1423 C C . ALA A 1 180 ? 10.420 -33.735 -7.246 1.00 58.09 180 ALA A C 1
ATOM 1425 O O . ALA A 1 180 ? 11.548 -33.694 -6.773 1.00 58.09 180 ALA A O 1
ATOM 1426 N N . ASN A 1 181 ? 10.035 -34.671 -8.126 1.00 57.03 181 ASN A N 1
ATOM 1427 C CA . ASN A 1 181 ? 10.950 -35.487 -8.935 1.00 57.03 181 ASN A CA 1
ATOM 1428 C C . ASN A 1 181 ? 11.628 -34.601 -10.009 1.00 57.03 181 ASN A C 1
ATOM 1430 O O . ASN A 1 181 ? 10.984 -33.713 -10.580 1.00 57.03 181 ASN A O 1
ATOM 1434 N N . PHE A 1 182 ? 12.921 -34.821 -10.260 1.00 57.25 182 PHE A N 1
ATOM 1435 C CA . PHE A 1 182 ? 13.886 -33.803 -10.710 1.00 57.25 182 PHE A CA 1
ATOM 1436 C C . PHE A 1 182 ? 13.823 -33.308 -12.177 1.00 57.25 182 PHE A C 1
ATOM 1438 O O . PHE A 1 182 ? 14.393 -32.255 -12.450 1.00 57.25 182 PHE A O 1
ATOM 1445 N N . ASP A 1 183 ? 13.114 -33.945 -13.116 1.00 61.50 183 ASP A N 1
ATOM 1446 C CA . ASP A 1 183 ? 13.415 -33.719 -14.551 1.00 61.50 183 ASP A CA 1
ATOM 1447 C C . ASP A 1 183 ? 12.662 -32.572 -15.265 1.00 61.50 183 ASP A C 1
ATOM 1449 O O . ASP A 1 183 ? 13.238 -31.855 -16.078 1.00 61.50 183 ASP A O 1
ATOM 1453 N N . ALA A 1 184 ? 11.382 -32.319 -14.958 1.00 62.59 184 ALA A N 1
ATOM 1454 C CA . ALA A 1 184 ? 10.585 -31.274 -15.644 1.00 62.59 184 ALA A CA 1
ATOM 1455 C C . ALA A 1 184 ? 10.138 -30.122 -14.724 1.00 62.59 184 ALA A C 1
ATOM 1457 O O . ALA A 1 184 ? 9.734 -29.044 -15.173 1.00 62.59 184 ALA A O 1
ATOM 1458 N N . LYS A 1 185 ? 10.206 -30.332 -13.406 1.00 66.50 185 LYS A N 1
ATOM 1459 C CA . LYS A 1 185 ? 9.733 -29.367 -12.404 1.00 66.50 185 LYS A CA 1
ATOM 1460 C C . LYS A 1 185 ? 10.758 -28.266 -12.120 1.00 66.50 185 LYS A C 1
ATOM 1462 O O . LYS A 1 185 ? 10.351 -27.157 -11.787 1.00 66.50 185 LYS A O 1
ATOM 1467 N N . PHE A 1 186 ? 12.051 -28.507 -12.340 1.00 67.69 186 PHE A N 1
ATOM 1468 C CA . PHE A 1 186 ? 13.110 -27.525 -12.082 1.00 67.69 186 PHE A CA 1
ATOM 1469 C C . PHE A 1 186 ? 12.966 -26.250 -12.934 1.00 67.69 186 PHE A C 1
ATOM 1471 O O . PHE A 1 186 ? 12.979 -25.136 -12.407 1.00 67.69 186 PHE A O 1
ATOM 1478 N N . LEU A 1 187 ? 12.703 -26.393 -14.239 1.00 67.88 187 LEU A N 1
ATOM 1479 C CA . LEU A 1 187 ? 12.448 -25.254 -15.134 1.00 67.88 187 LEU A CA 1
ATOM 1480 C C . LEU A 1 187 ? 11.184 -24.471 -14.739 1.00 67.88 187 LEU A C 1
ATOM 1482 O O . LEU A 1 187 ? 11.138 -23.244 -14.865 1.00 67.88 187 LEU A O 1
ATOM 1486 N N . ARG A 1 188 ? 10.168 -25.166 -14.209 1.00 71.25 188 ARG A N 1
ATOM 1487 C CA . ARG A 1 188 ? 8.952 -24.538 -13.676 1.00 71.25 188 ARG A CA 1
ATOM 1488 C C . ARG A 1 188 ? 9.267 -23.742 -12.408 1.00 71.25 188 ARG A C 1
ATOM 1490 O O . ARG A 1 188 ? 8.878 -22.581 -12.332 1.00 71.25 188 ARG A O 1
ATOM 1497 N N . VAL A 1 189 ? 10.036 -24.304 -11.475 1.00 71.25 189 VAL A N 1
ATOM 1498 C CA . VAL A 1 189 ? 10.476 -23.620 -10.246 1.00 71.25 189 VAL A CA 1
ATOM 1499 C C . VAL A 1 189 ? 11.271 -22.354 -10.569 1.00 71.25 189 VAL A C 1
ATOM 1501 O O . VAL A 1 189 ? 10.980 -21.304 -10.004 1.00 71.25 189 VAL A O 1
ATOM 1504 N N . LEU A 1 190 ? 12.190 -22.386 -11.539 1.00 67.94 190 LEU A N 1
ATOM 1505 C CA . LEU A 1 190 ? 12.937 -21.191 -11.957 1.00 67.94 190 LEU A CA 1
ATOM 1506 C C . LEU A 1 190 ? 12.027 -20.064 -12.478 1.00 67.94 190 LEU A C 1
ATOM 1508 O O . LEU A 1 190 ? 12.280 -18.887 -12.206 1.00 67.94 190 LEU A O 1
ATOM 1512 N N . ARG A 1 191 ? 10.949 -20.398 -13.200 1.00 71.56 191 ARG A N 1
ATOM 1513 C CA . ARG A 1 191 ? 9.965 -19.411 -13.674 1.00 71.56 191 ARG A CA 1
ATOM 1514 C C . ARG A 1 191 ? 9.167 -18.813 -12.512 1.00 71.56 191 ARG A C 1
ATOM 1516 O O . ARG A 1 191 ? 8.991 -17.597 -12.464 1.00 71.56 191 ARG A O 1
ATOM 1523 N N . VAL A 1 192 ? 8.749 -19.642 -11.556 1.00 72.00 192 VAL A N 1
ATOM 1524 C CA . VAL A 1 192 ? 8.044 -19.187 -10.348 1.00 72.00 192 VAL A CA 1
ATOM 1525 C C . VAL A 1 192 ? 8.968 -18.311 -9.485 1.00 72.00 192 VAL A C 1
ATOM 1527 O O . VAL A 1 192 ? 8.553 -17.249 -9.034 1.00 72.00 192 VAL A O 1
ATOM 1530 N N . MET A 1 193 ? 10.256 -18.647 -9.368 1.00 68.69 193 MET A N 1
ATOM 1531 C CA . MET A 1 193 ? 11.258 -17.826 -8.673 1.00 68.69 193 MET A CA 1
ATOM 1532 C C . MET A 1 193 ? 11.414 -16.420 -9.267 1.00 68.69 193 MET A C 1
ATOM 1534 O O . MET A 1 193 ? 11.572 -15.450 -8.519 1.00 68.69 193 MET A O 1
ATOM 1538 N N . ARG A 1 194 ? 11.307 -16.274 -10.595 1.00 71.75 194 ARG A N 1
ATOM 1539 C CA . ARG A 1 194 ? 11.259 -14.950 -11.241 1.00 71.75 194 ARG A CA 1
ATOM 1540 C C . ARG A 1 194 ? 9.965 -14.203 -10.920 1.00 71.75 194 ARG A C 1
ATOM 1542 O O . ARG A 1 194 ? 10.029 -13.022 -10.590 1.00 71.75 194 ARG A O 1
ATOM 1549 N N . ALA A 1 195 ? 8.818 -14.882 -10.964 1.00 73.06 195 ALA A N 1
ATOM 1550 C CA . ALA A 1 195 ? 7.530 -14.283 -10.613 1.00 73.06 195 ALA A CA 1
ATOM 1551 C C . ALA A 1 195 ? 7.501 -13.805 -9.152 1.00 73.06 195 ALA A C 1
ATOM 1553 O O . ALA A 1 195 ? 7.079 -12.683 -8.886 1.00 73.06 195 ALA A O 1
ATOM 1554 N N . PHE A 1 196 ? 8.060 -14.578 -8.214 1.00 71.00 196 PHE A N 1
ATOM 1555 C CA . PHE A 1 196 ? 8.196 -14.152 -6.818 1.00 71.00 196 PHE A CA 1
ATOM 1556 C C . PHE A 1 196 ? 9.008 -12.870 -6.675 1.00 71.00 196 PHE A C 1
ATOM 1558 O O . PHE A 1 196 ? 8.703 -12.036 -5.827 1.00 71.00 196 PHE A O 1
ATOM 1565 N N . ARG A 1 197 ? 10.036 -12.677 -7.506 1.00 74.19 197 ARG A N 1
ATOM 1566 C CA . ARG A 1 197 ? 10.833 -11.448 -7.486 1.00 74.19 197 ARG A CA 1
ATOM 1567 C C . ARG A 1 197 ? 10.009 -10.227 -7.905 1.00 74.19 197 ARG A C 1
ATOM 1569 O O . ARG A 1 197 ? 10.109 -9.198 -7.247 1.00 74.19 197 ARG A O 1
ATOM 1576 N N . ALA A 1 198 ? 9.156 -10.364 -8.920 1.00 76.31 198 ALA A N 1
ATOM 1577 C CA . ALA A 1 198 ? 8.224 -9.310 -9.333 1.00 76.31 198 ALA A CA 1
ATOM 1578 C C . ALA A 1 198 ? 7.129 -9.052 -8.280 1.00 76.31 198 ALA A C 1
ATOM 1580 O O . ALA A 1 198 ? 6.768 -7.908 -8.004 1.00 76.31 198 ALA A O 1
ATOM 1581 N N . ILE A 1 199 ? 6.642 -10.104 -7.622 1.00 79.00 199 ILE A N 1
ATOM 1582 C CA . ILE A 1 199 ? 5.670 -9.969 -6.535 1.00 79.00 199 ILE A CA 1
ATOM 1583 C C . ILE A 1 199 ? 6.281 -9.208 -5.351 1.00 79.00 199 ILE A C 1
ATOM 1585 O O . ILE A 1 199 ? 5.618 -8.352 -4.779 1.00 79.00 199 ILE A O 1
ATOM 1589 N N . ARG A 1 200 ? 7.560 -9.421 -5.011 1.00 77.94 200 ARG A N 1
ATOM 1590 C CA . ARG A 1 200 ? 8.225 -8.644 -3.945 1.00 77.94 200 ARG A CA 1
ATOM 1591 C C . ARG A 1 200 ? 8.246 -7.140 -4.235 1.00 77.94 200 ARG A C 1
ATOM 1593 O O . ARG A 1 200 ? 8.022 -6.359 -3.313 1.00 77.94 200 ARG A O 1
ATOM 1600 N N . SER A 1 201 ? 8.434 -6.722 -5.492 1.00 80.62 201 SER A N 1
ATOM 1601 C CA . SER A 1 201 ? 8.392 -5.294 -5.853 1.00 80.62 201 SER A CA 1
ATOM 1602 C C . SER A 1 201 ? 7.017 -4.646 -5.673 1.00 80.62 201 SER A C 1
ATOM 1604 O O . SER A 1 201 ? 6.949 -3.434 -5.484 1.00 80.62 201 SER A O 1
ATOM 1606 N N . ILE A 1 202 ? 5.926 -5.424 -5.619 1.00 84.19 202 ILE A N 1
ATOM 1607 C CA . ILE A 1 202 ? 4.589 -4.881 -5.331 1.00 84.19 202 ILE A CA 1
ATOM 1608 C C . ILE A 1 202 ? 4.515 -4.244 -3.938 1.00 84.19 202 ILE A C 1
ATOM 1610 O O . ILE A 1 202 ? 3.718 -3.339 -3.712 1.00 84.19 202 ILE A O 1
ATOM 1614 N N . ARG A 1 203 ? 5.382 -4.664 -3.004 1.00 82.94 203 ARG A N 1
ATOM 1615 C CA . ARG A 1 203 ? 5.436 -4.108 -1.646 1.00 82.94 203 ARG A CA 1
ATOM 1616 C C . ARG A 1 203 ? 5.836 -2.635 -1.639 1.00 82.94 203 ARG A C 1
ATOM 1618 O O . ARG A 1 203 ? 5.413 -1.914 -0.744 1.00 82.94 203 ARG A O 1
ATOM 1625 N N . VAL A 1 204 ? 6.580 -2.173 -2.646 1.00 83.50 204 VAL A N 1
ATOM 1626 C CA . VAL A 1 204 ? 6.943 -0.754 -2.795 1.00 83.50 204 VAL A CA 1
ATOM 1627 C C . VAL A 1 204 ? 5.692 0.104 -3.006 1.00 83.50 204 VAL A C 1
ATOM 1629 O O . VAL A 1 204 ? 5.609 1.213 -2.482 1.00 83.50 204 VAL A O 1
ATOM 1632 N N . LEU A 1 205 ? 4.666 -0.435 -3.676 1.00 84.50 205 LEU A N 1
ATOM 1633 C CA . LEU A 1 205 ? 3.391 0.261 -3.876 1.00 84.50 205 LEU A CA 1
ATOM 1634 C C . LEU A 1 205 ? 2.662 0.534 -2.557 1.00 84.50 205 LEU A C 1
ATOM 1636 O O . LEU A 1 205 ? 1.857 1.459 -2.496 1.00 84.50 205 LEU A O 1
ATOM 1640 N N . ARG A 1 206 ? 2.979 -0.189 -1.474 1.00 83.81 206 ARG A N 1
ATOM 1641 C CA . ARG A 1 206 ? 2.419 0.107 -0.149 1.00 83.81 206 ARG A CA 1
ATOM 1642 C C . ARG A 1 206 ? 2.781 1.503 0.334 1.00 83.81 206 ARG A C 1
ATOM 1644 O O . ARG A 1 206 ? 1.987 2.076 1.064 1.00 83.81 206 ARG A O 1
ATOM 1651 N N . ALA A 1 207 ? 3.909 2.083 -0.091 1.00 84.12 207 ALA A N 1
ATOM 1652 C CA . ALA A 1 207 ? 4.281 3.454 0.276 1.00 84.12 207 ALA A CA 1
ATOM 1653 C C . ALA A 1 207 ? 3.199 4.480 -0.114 1.00 84.12 207 ALA A C 1
ATOM 1655 O O . ALA A 1 207 ? 3.003 5.475 0.585 1.00 84.12 207 ALA A O 1
ATOM 1656 N N . ILE A 1 208 ? 2.442 4.197 -1.182 1.00 83.19 208 ILE A N 1
ATOM 1657 C CA . ILE A 1 208 ? 1.305 5.011 -1.622 1.00 83.19 208 ILE A CA 1
ATOM 1658 C C . ILE A 1 208 ? 0.230 5.047 -0.532 1.00 83.19 208 ILE A C 1
ATOM 1660 O O . ILE A 1 208 ? -0.321 6.109 -0.284 1.00 83.19 208 ILE A O 1
ATOM 1664 N N . ASN A 1 209 ? -0.016 3.942 0.181 1.00 78.75 209 ASN A N 1
ATOM 1665 C CA . ASN A 1 209 ? -1.041 3.866 1.230 1.00 78.75 209 ASN A CA 1
ATOM 1666 C C . ASN A 1 209 ? -0.743 4.760 2.442 1.00 78.75 209 ASN A C 1
ATOM 1668 O O . ASN A 1 209 ? -1.662 5.125 3.171 1.00 78.75 209 ASN A O 1
ATOM 1672 N N . PHE A 1 210 ? 0.528 5.090 2.678 1.00 76.81 210 PHE A N 1
ATOM 1673 C CA . PHE A 1 210 ? 0.947 5.912 3.817 1.00 76.81 210 PHE 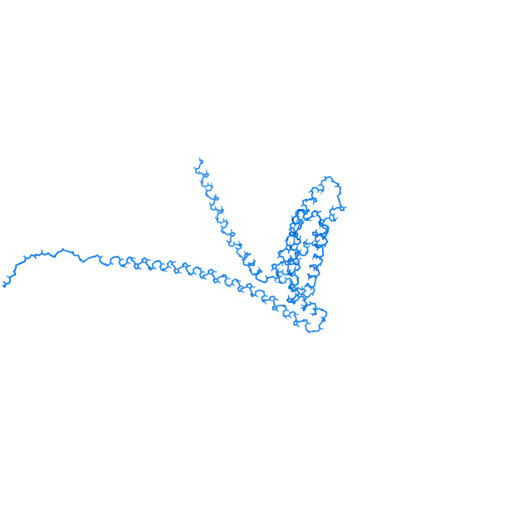A CA 1
ATOM 1674 C C . PHE A 1 210 ? 0.997 7.400 3.467 1.00 76.81 210 PHE A C 1
ATOM 1676 O O . PHE A 1 210 ? 0.802 8.252 4.333 1.00 76.81 210 PHE A O 1
ATOM 1683 N N . LEU A 1 211 ? 1.235 7.726 2.196 1.00 80.62 211 LEU A N 1
ATOM 1684 C CA . LEU A 1 211 ? 1.322 9.098 1.717 1.00 80.62 211 LEU A CA 1
ATOM 1685 C C . LEU A 1 211 ? -0.022 9.533 1.128 1.00 80.62 211 LEU A C 1
ATOM 1687 O O . LEU A 1 211 ? -0.309 9.274 -0.040 1.00 80.62 211 LEU A O 1
ATOM 1691 N N . ARG A 1 212 ? -0.820 10.273 1.913 1.00 75.94 212 ARG A N 1
ATOM 1692 C CA . ARG A 1 212 ? -2.132 10.808 1.485 1.00 75.94 212 ARG A CA 1
ATOM 1693 C C . ARG A 1 212 ? -2.053 11.541 0.140 1.00 75.94 212 ARG A C 1
ATOM 1695 O O . ARG A 1 212 ? -2.931 11.372 -0.700 1.00 75.94 212 ARG A O 1
ATOM 1702 N N . SER A 1 213 ? -0.978 12.290 -0.102 1.00 79.44 213 SER A N 1
ATOM 1703 C CA . SER A 1 213 ? -0.746 12.977 -1.379 1.00 79.44 213 SER A CA 1
ATOM 1704 C C . SER A 1 213 ? -0.629 12.005 -2.559 1.00 79.44 213 SER A C 1
ATOM 1706 O O . SER A 1 213 ? -1.216 12.250 -3.610 1.00 79.44 213 SER A O 1
ATOM 1708 N N . LEU A 1 214 ? 0.064 10.872 -2.390 1.00 82.00 214 LEU A N 1
ATOM 1709 C CA . LEU A 1 214 ? 0.181 9.857 -3.442 1.00 82.00 214 LEU A CA 1
ATOM 1710 C C . LEU A 1 214 ? -1.138 9.122 -3.671 1.00 82.00 214 LEU A C 1
ATOM 1712 O O . LEU A 1 214 ? -1.475 8.843 -4.818 1.00 82.00 214 LEU A O 1
ATOM 1716 N N . GLN A 1 215 ? -1.913 8.854 -2.617 1.00 82.44 215 GLN A N 1
ATOM 1717 C CA . GLN A 1 215 ? -3.242 8.248 -2.757 1.00 82.44 215 GLN A CA 1
ATOM 1718 C C . GLN A 1 215 ? -4.159 9.098 -3.632 1.00 82.44 215 GLN A C 1
ATOM 1720 O O . GLN A 1 215 ? -4.880 8.560 -4.474 1.00 82.44 215 GLN A O 1
ATOM 1725 N N . VAL A 1 216 ? -4.124 10.423 -3.453 1.00 82.56 216 VAL A N 1
ATOM 1726 C CA . VAL A 1 216 ? -4.899 11.352 -4.283 1.00 82.56 216 VAL A CA 1
ATOM 1727 C C . VAL A 1 216 ? -4.457 11.246 -5.735 1.00 82.56 216 VAL A C 1
ATOM 1729 O O . VAL A 1 216 ? -5.292 10.987 -6.598 1.00 82.56 216 VAL A O 1
ATOM 1732 N N . VAL A 1 217 ? -3.154 11.356 -5.998 1.00 85.19 217 VAL A N 1
ATOM 1733 C CA . VAL A 1 217 ? -2.603 11.271 -7.358 1.00 85.19 217 VAL A CA 1
ATOM 1734 C C . VAL A 1 217 ? -2.990 9.952 -8.027 1.00 85.19 217 VAL A C 1
ATOM 1736 O O . VAL A 1 217 ? -3.551 9.959 -9.117 1.00 85.19 217 VAL A O 1
ATOM 1739 N N . VAL A 1 218 ? -2.777 8.818 -7.360 1.00 86.56 218 VAL A N 1
ATOM 1740 C CA . VAL A 1 218 ? -3.089 7.492 -7.911 1.00 86.56 218 VAL A CA 1
ATOM 1741 C C . VAL A 1 218 ? -4.590 7.313 -8.137 1.00 86.56 218 VAL A C 1
ATOM 1743 O O . VAL A 1 218 ? -4.990 6.778 -9.167 1.00 86.56 218 VAL A O 1
ATOM 1746 N N . SER A 1 219 ? -5.436 7.807 -7.231 1.00 83.12 219 SER A N 1
ATOM 1747 C CA . SER A 1 219 ? -6.894 7.749 -7.403 1.00 83.12 219 SER A CA 1
ATOM 1748 C C . SER A 1 219 ? -7.361 8.553 -8.613 1.00 83.12 219 SER A C 1
ATOM 1750 O O . SER A 1 219 ? -8.245 8.102 -9.339 1.00 83.12 219 SER A O 1
ATOM 1752 N N . VAL A 1 220 ? -6.775 9.734 -8.837 1.00 85.75 220 VAL A N 1
ATOM 1753 C CA . VAL A 1 220 ? -7.061 10.546 -10.025 1.00 85.75 220 VAL A CA 1
ATOM 1754 C C . VAL A 1 220 ? -6.600 9.814 -11.281 1.00 85.75 220 VAL A C 1
ATOM 1756 O O . VAL A 1 220 ? -7.389 9.672 -12.209 1.00 85.75 220 VAL A O 1
ATOM 1759 N N . LEU A 1 221 ? -5.377 9.273 -11.286 1.00 87.69 221 LEU A N 1
ATOM 1760 C CA . LEU A 1 221 ? -4.847 8.514 -12.421 1.00 87.69 221 LEU A CA 1
ATOM 1761 C C . LEU A 1 221 ? -5.752 7.335 -12.789 1.00 87.69 221 LEU A C 1
ATOM 1763 O O . LEU A 1 221 ? -6.105 7.189 -13.955 1.00 87.69 221 LEU A O 1
ATOM 1767 N N . ILE A 1 222 ? -6.181 6.540 -11.802 1.00 88.12 222 ILE A N 1
ATOM 1768 C CA . ILE A 1 222 ? -7.078 5.396 -12.022 1.00 88.12 222 ILE A CA 1
ATOM 1769 C C . ILE A 1 222 ? -8.426 5.853 -12.592 1.00 88.12 222 ILE A C 1
ATOM 1771 O O . ILE A 1 222 ? -8.954 5.218 -13.502 1.00 88.12 222 ILE A O 1
ATOM 1775 N N . ARG A 1 223 ? -8.979 6.968 -12.104 1.00 82.31 223 ARG A N 1
ATOM 1776 C CA . ARG A 1 223 ? -10.250 7.521 -12.604 1.00 82.31 223 ARG A CA 1
ATOM 1777 C C . ARG A 1 223 ? -10.150 8.088 -14.019 1.00 82.31 223 ARG A C 1
ATOM 1779 O O . ARG A 1 223 ? -11.169 8.138 -14.698 1.00 82.31 223 ARG A O 1
ATOM 1786 N N . SER A 1 224 ? -8.957 8.463 -14.473 1.00 87.38 224 SER A N 1
ATOM 1787 C CA . SER A 1 224 ? -8.715 8.908 -15.850 1.00 87.38 224 SER A CA 1
ATOM 1788 C C . SER A 1 224 ? -8.546 7.751 -16.844 1.00 87.38 224 SER A C 1
ATOM 1790 O O . SER A 1 224 ? -8.658 7.971 -18.049 1.00 87.38 224 SER A O 1
ATOM 1792 N N . ILE A 1 225 ? -8.317 6.516 -16.374 1.00 91.25 225 ILE A N 1
ATOM 1793 C CA . ILE A 1 225 ? -8.124 5.336 -17.240 1.00 91.25 225 ILE A CA 1
ATOM 1794 C C . ILE A 1 225 ? -9.294 5.117 -18.215 1.00 91.25 225 ILE A C 1
ATOM 1796 O O . ILE A 1 225 ? -9.014 4.920 -19.393 1.00 91.25 225 ILE A O 1
ATOM 1800 N N . PRO A 1 226 ? -10.579 5.173 -17.810 1.00 88.31 226 PRO A N 1
ATOM 1801 C CA . PRO A 1 226 ? -11.693 4.951 -18.734 1.00 88.31 226 PRO A CA 1
ATOM 1802 C C . PRO A 1 226 ? -11.757 5.995 -19.854 1.00 88.31 226 PRO A C 1
ATOM 1804 O O . PRO A 1 226 ? -12.017 5.655 -21.004 1.00 88.31 226 PRO A O 1
ATOM 1807 N N . ALA A 1 227 ? -11.463 7.261 -19.542 1.00 85.88 227 ALA A N 1
ATOM 1808 C CA . ALA A 1 227 ? -11.415 8.321 -20.545 1.00 85.88 227 ALA A CA 1
ATOM 1809 C C . ALA A 1 227 ? -10.282 8.077 -21.554 1.00 85.88 227 ALA A C 1
ATOM 1811 O O . ALA A 1 227 ? -10.502 8.153 -22.761 1.00 85.88 227 ALA A O 1
ATOM 1812 N N . MET A 1 228 ? -9.093 7.701 -21.070 1.00 88.56 228 MET A N 1
ATOM 1813 C CA . MET A 1 228 ? -7.979 7.321 -21.944 1.00 88.56 228 MET A CA 1
ATOM 1814 C C . MET A 1 228 ? -8.296 6.072 -22.774 1.00 88.56 228 MET A C 1
ATOM 1816 O O . MET A 1 228 ? -7.939 6.013 -23.947 1.00 88.56 228 MET A O 1
ATOM 1820 N N . ALA A 1 229 ? -9.001 5.095 -22.201 1.00 90.25 229 ALA A N 1
ATOM 1821 C CA . ALA A 1 229 ? -9.419 3.893 -22.912 1.00 90.25 229 ALA A CA 1
ATOM 1822 C C . ALA A 1 229 ? -10.343 4.228 -24.091 1.00 90.25 229 ALA A C 1
ATOM 1824 O O . ALA A 1 229 ? -10.153 3.680 -25.172 1.00 90.25 229 ALA A O 1
ATOM 1825 N N . ASN A 1 230 ? -11.277 5.171 -23.925 1.00 90.81 230 ASN A N 1
ATOM 1826 C CA . ASN A 1 230 ? -12.160 5.610 -25.009 1.00 90.81 230 ASN A CA 1
ATOM 1827 C C . ASN A 1 230 ? -11.382 6.258 -26.164 1.00 90.81 230 ASN A C 1
ATOM 1829 O O . ASN A 1 230 ? -11.660 5.973 -27.328 1.00 90.81 230 ASN A O 1
ATOM 1833 N N . ILE A 1 231 ? -10.379 7.085 -25.851 1.00 92.56 231 ILE A N 1
ATOM 1834 C CA . ILE A 1 231 ? -9.520 7.724 -26.859 1.00 92.56 231 ILE A CA 1
ATOM 1835 C C . ILE A 1 231 ? -8.736 6.658 -27.633 1.00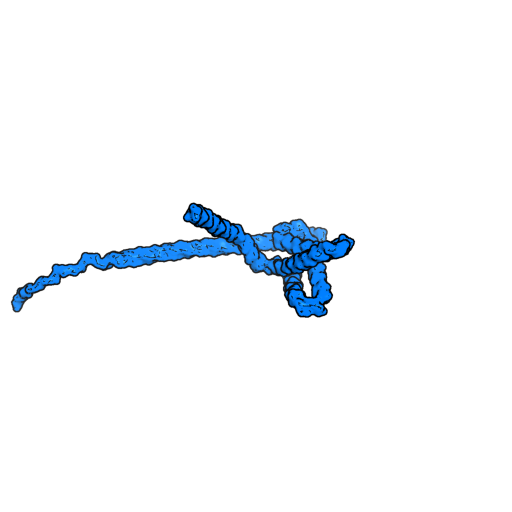 92.56 231 ILE A C 1
ATOM 1837 O O . ILE A 1 231 ? -8.794 6.627 -28.862 1.00 92.56 231 ILE A O 1
ATOM 1841 N N . LEU A 1 232 ? -8.081 5.731 -26.927 1.00 92.50 232 LEU A N 1
ATOM 1842 C CA . LEU A 1 232 ? -7.332 4.630 -27.545 1.00 92.50 232 LEU A CA 1
ATOM 1843 C C . LEU A 1 232 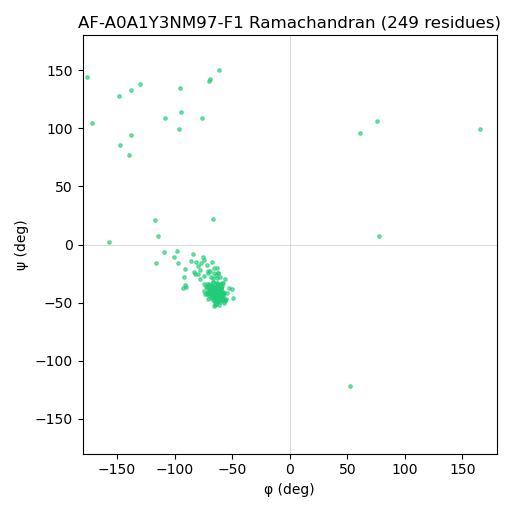? -8.225 3.740 -28.417 1.00 92.50 232 LEU A C 1
ATOM 1845 O O . LEU A 1 232 ? -7.810 3.280 -29.480 1.00 92.50 232 LEU A O 1
ATOM 1849 N N . LEU A 1 233 ? -9.463 3.502 -27.982 1.00 93.56 233 LEU A N 1
ATOM 1850 C CA . LEU A 1 233 ? -10.431 2.707 -28.729 1.00 93.56 233 LEU A CA 1
ATOM 1851 C C . LEU A 1 233 ? -10.835 3.422 -30.023 1.00 93.56 233 LEU A C 1
ATOM 1853 O O . LEU A 1 233 ? -10.843 2.794 -31.079 1.00 93.56 233 LEU A O 1
ATOM 1857 N N . SER A 1 234 ? -11.071 4.736 -29.970 1.00 92.94 234 SER A N 1
ATOM 1858 C CA . SER A 1 234 ? -11.370 5.539 -31.162 1.00 92.94 234 SER A CA 1
ATOM 1859 C C . SER A 1 234 ? -10.201 5.588 -32.156 1.00 92.94 234 SER A C 1
ATOM 1861 O O . SER A 1 234 ? -10.416 5.436 -33.359 1.00 92.94 234 SER A O 1
ATOM 1863 N N . GLU A 1 235 ? -8.961 5.702 -31.666 1.00 94.00 235 GLU A N 1
ATOM 1864 C CA . GLU A 1 235 ? -7.756 5.698 -32.502 1.00 94.00 235 GLU A CA 1
ATOM 1865 C C . GLU A 1 235 ? -7.581 4.347 -33.210 1.00 94.00 235 GLU A C 1
ATOM 1867 O O . GLU A 1 235 ? -7.366 4.291 -34.424 1.00 94.00 235 GLU A O 1
ATOM 1872 N N . ASN A 1 236 ? -7.728 3.245 -32.469 1.00 93.19 236 ASN A N 1
ATOM 1873 C CA . ASN A 1 236 ? -7.633 1.900 -33.032 1.00 93.19 236 ASN A CA 1
ATOM 1874 C C . ASN A 1 236 ? -8.755 1.616 -34.037 1.00 93.19 236 ASN A C 1
ATOM 1876 O O . ASN A 1 236 ? -8.500 0.996 -35.069 1.00 93.19 236 ASN A O 1
ATOM 1880 N N . MET A 1 237 ? -9.978 2.090 -33.779 1.00 93.69 237 MET A N 1
ATOM 1881 C CA . MET A 1 237 ? -11.079 1.962 -34.735 1.00 93.69 237 MET A CA 1
ATOM 1882 C C . MET A 1 237 ? -10.800 2.716 -36.036 1.00 93.69 237 MET A C 1
ATOM 1884 O O . MET A 1 237 ? -10.997 2.150 -37.110 1.00 93.69 237 MET A O 1
ATOM 1888 N N . MET A 1 238 ? -10.299 3.951 -35.962 1.00 94.00 238 MET A N 1
ATOM 1889 C CA . MET A 1 238 ? -9.977 4.746 -37.150 1.00 94.00 238 MET A CA 1
ATOM 1890 C C . MET A 1 238 ? -8.893 4.079 -38.004 1.00 94.00 238 MET A C 1
ATOM 1892 O O . MET A 1 238 ? -9.054 3.971 -39.219 1.00 94.00 238 MET A O 1
ATOM 1896 N N . LYS A 1 239 ? -7.825 3.569 -37.374 1.00 94.44 239 LYS A N 1
ATOM 1897 C CA . LYS A 1 239 ? -6.769 2.818 -38.074 1.00 94.44 239 LYS A CA 1
ATOM 1898 C C . LYS A 1 239 ? -7.316 1.574 -38.765 1.00 94.44 239 LYS A C 1
ATOM 1900 O O . LYS A 1 239 ? -6.961 1.317 -39.907 1.00 94.44 239 LYS A O 1
ATOM 1905 N N . ASN A 1 240 ? -8.193 0.831 -38.092 1.00 95.81 240 ASN A N 1
ATOM 1906 C CA . ASN A 1 240 ? -8.770 -0.390 -38.644 1.00 95.81 240 ASN A CA 1
ATOM 1907 C C . ASN A 1 240 ? -9.668 -0.106 -39.862 1.00 95.81 240 ASN A C 1
ATOM 1909 O O . ASN A 1 240 ? -9.604 -0.819 -40.857 1.00 95.81 240 ASN A O 1
ATOM 1913 N N . ILE A 1 241 ? -10.468 0.967 -39.816 1.00 94.81 241 ILE A N 1
ATOM 1914 C CA . ILE A 1 241 ? -11.293 1.403 -40.957 1.00 94.81 241 ILE A CA 1
ATOM 1915 C C . ILE A 1 241 ? -10.410 1.844 -42.132 1.00 94.81 241 ILE A C 1
ATOM 1917 O O . ILE A 1 241 ? -10.687 1.478 -43.272 1.00 94.81 241 ILE A O 1
ATOM 1921 N N . LEU A 1 242 ? -9.344 2.604 -41.862 1.00 93.94 242 LEU A N 1
ATOM 1922 C CA . LEU A 1 242 ? -8.409 3.051 -42.895 1.00 93.94 242 LEU A CA 1
ATOM 1923 C C . LEU A 1 242 ? -7.686 1.870 -43.559 1.00 93.94 242 LEU A C 1
ATOM 1925 O O . LEU A 1 242 ? -7.559 1.856 -44.778 1.00 93.94 242 LEU A O 1
ATOM 1929 N N . ASP A 1 243 ? -7.258 0.872 -42.781 1.00 94.56 243 ASP A N 1
ATOM 1930 C CA . ASP A 1 243 ? -6.610 -0.338 -43.304 1.00 94.56 243 ASP A CA 1
ATOM 1931 C C . ASP A 1 243 ? -7.566 -1.159 -44.185 1.00 94.56 243 ASP A C 1
ATOM 1933 O O . ASP A 1 243 ? -7.200 -1.572 -45.283 1.00 94.56 243 ASP A O 1
ATOM 1937 N N . LEU A 1 244 ? -8.829 -1.312 -43.765 1.00 91.44 244 LEU A N 1
ATOM 1938 C CA . LEU A 1 244 ? -9.892 -1.930 -44.569 1.00 91.44 244 LEU A CA 1
ATOM 1939 C C . LEU A 1 244 ? -10.129 -1.190 -45.891 1.00 91.44 244 LEU A C 1
ATOM 1941 O O . LEU A 1 244 ? -10.260 -1.825 -46.936 1.00 91.44 244 LEU A O 1
ATOM 1945 N N . TYR A 1 245 ? -10.166 0.143 -45.850 1.00 93.38 245 TYR A N 1
ATOM 1946 C CA . TYR A 1 245 ? -10.360 0.965 -47.041 1.00 93.38 245 TYR A CA 1
ATOM 1947 C C . TYR A 1 245 ? -9.170 0.867 -48.001 1.00 93.38 245 TYR A C 1
ATOM 1949 O O . TYR A 1 245 ? -9.359 0.665 -49.197 1.00 93.38 245 TYR A O 1
ATOM 1957 N N . LEU A 1 246 ? -7.940 0.958 -47.485 1.00 92.75 246 LEU A N 1
ATOM 1958 C CA . LEU A 1 246 ? -6.729 0.820 -48.293 1.00 92.75 246 LEU A CA 1
ATOM 1959 C C . LEU A 1 246 ? -6.625 -0.572 -48.915 1.00 92.75 246 LEU A C 1
ATOM 1961 O O . LEU A 1 246 ? -6.292 -0.673 -50.090 1.00 92.75 246 LEU A O 1
ATOM 1965 N N . ARG A 1 247 ? -6.965 -1.626 -48.165 1.00 93.62 247 ARG A N 1
ATOM 1966 C CA . ARG A 1 247 ? -6.970 -3.006 -48.662 1.00 93.62 247 ARG A CA 1
ATOM 1967 C C . ARG A 1 247 ? -7.993 -3.201 -49.784 1.00 93.62 247 ARG A C 1
ATOM 1969 O O . ARG A 1 247 ? -7.647 -3.783 -50.797 1.00 93.62 247 ARG A O 1
ATOM 1976 N N . HIS A 1 248 ? -9.197 -2.639 -49.658 1.00 91.38 248 HIS A N 1
ATOM 1977 C CA . HIS A 1 248 ? -10.211 -2.697 -50.719 1.00 91.38 248 HIS A CA 1
ATOM 1978 C C . HIS A 1 248 ? -9.865 -1.814 -51.936 1.00 91.38 248 HIS A C 1
ATOM 1980 O O . HIS A 1 248 ? -10.349 -2.061 -53.032 1.00 91.38 248 HIS A O 1
ATOM 1986 N N . CYS A 1 249 ? -9.059 -0.764 -51.766 1.00 88.50 249 CYS A N 1
ATOM 1987 C CA . CYS A 1 249 ? -8.642 0.105 -52.870 1.00 88.50 249 CYS A CA 1
ATOM 1988 C C . CYS A 1 249 ? -7.397 -0.420 -53.617 1.00 88.50 249 CYS A C 1
ATOM 1990 O O . CYS A 1 249 ? -7.069 0.099 -54.683 1.00 88.50 249 CYS A O 1
ATOM 1992 N N . LEU A 1 250 ? -6.683 -1.388 -53.028 1.00 84.38 250 LEU A N 1
ATOM 1993 C CA . LEU A 1 250 ? -5.491 -2.041 -53.584 1.00 84.38 250 LEU A CA 1
ATOM 1994 C C . LEU A 1 250 ? -5.790 -3.379 -54.286 1.00 84.38 250 LEU A C 1
ATOM 1996 O O . LEU A 1 250 ? -4.924 -3.843 -55.028 1.00 84.38 250 LEU A O 1
ATOM 2000 N N . ASP A 1 251 ? -6.970 -3.963 -54.056 1.00 73.06 251 ASP A N 1
ATOM 2001 C CA . ASP A 1 251 ? -7.526 -5.120 -54.782 1.00 73.06 251 ASP A CA 1
ATOM 2002 C C . ASP A 1 251 ? -8.408 -4.659 -55.960 1.00 73.06 251 ASP A C 1
ATOM 2004 O O . ASP A 1 251 ? -8.353 -5.309 -57.032 1.00 73.06 251 ASP A O 1
#

Mean predicted aligned error: 13.45 Å